Protein AF-A0A1A3D4F3-F1 (afdb_monomer)

Sequence (253 aa):
MRKQLDAVAAPPPDWLEPLLINWHNTDATVITFNYDLLVELAWKRFIAGVLAFDSWDSILSLYPAPITPIGARAGNALGGVRPPKGLQLLKLHGSLNWWYSGPRATPGDTIYGMPLKGEEWSPKGFEWIPDQAEQLAVDLKPMIVPPTAVKSPYYINRTLQSLWQSAADAIREAEELIVVGFSFPPTDLLV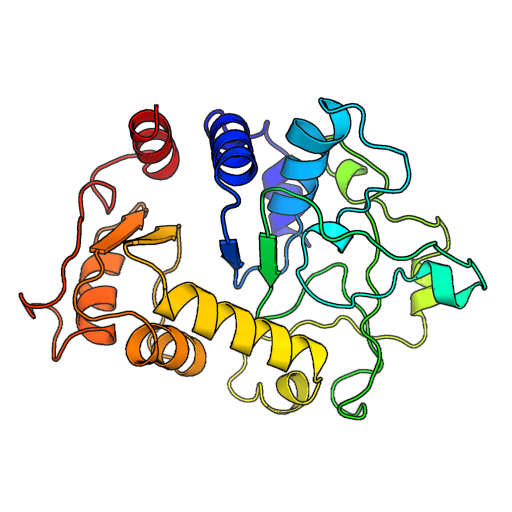SSLLSTNLPSTSRITPINRTDQAVSRIRRVFGKDENDPSVNVNDEFAGKHTDPIGAWVDALA

Foldseek 3Di:
DVVLQVCLVDDPDPLLLLVQVVQFVVLHEAEDQDQECNSLLSCCQRPVVVVVHDPLDFSVLLEPFPAAALCVLVVPPRDDRDNDRGHHYQHLFAHPQWKWQDLPDAQATHIHGWTFDDSRSHPNRRQTPPVCSCVSRVNIDGLGQDPDLDRVSSCSHVRSVVSLVVLLQCQQPALEAEAEPDQLDVSPVVVLCSNQVRHDLNHEYEYAELAQNSQQSVCVSNHVHSPHPSHRYDDPRHNPDPHSSNVVSVVVD

Secondary structure (DSSP, 8-state):
-HHHHHHTTSPPPTTHHHHHHHHHHTT-EEEE---S-HHHHHHIIIIITTTT--TT--GGGGSSS--EEGGGGGT--PPPPPPPSS-EEEETTEEEEEEES-TTS-TTPPPEE--BS--SSSGGGG-BSSTTHHHHTTT-EEEE--SSS--TTTTTSHHHHHHHHHHHHHHHT-SEEEEES----TT-HHHHHHHHHHS-TTSEEEEEBSSTHHHHHHHHHHSSSTT-TTS-B--TTBSS-SSHHHHHHHTT-

Radius of gyration: 18.66 Å; Cα contacts (8 Å, |Δi|>4): 412; chains: 1; bounding box: 50×36×47 Å

Solvent-accessible surface area (backbone atoms only — not comparable to full-atom values): 14204 Å² total; per-residue (Å²): 110,70,70,58,47,61,60,29,72,46,76,80,61,84,47,54,58,63,45,52,52,51,31,33,78,65,49,31,80,43,79,40,78,60,40,71,60,63,68,54,43,48,42,42,43,65,47,44,66,70,67,72,57,58,102,76,77,45,66,58,39,31,33,90,52,92,56,41,55,47,51,47,79,78,70,49,84,71,77,79,79,62,80,61,86,29,48,31,45,40,52,71,32,32,30,78,46,26,30,22,76,45,63,85,47,58,45,82,56,65,44,26,28,52,36,60,60,40,50,51,81,36,72,63,20,70,37,58,42,51,92,55,45,68,69,73,39,70,83,44,33,74,36,60,53,62,101,54,95,82,44,66,54,57,60,50,28,49,67,57,45,49,42,48,49,52,49,38,53,54,38,44,74,34,65,58,49,78,40,72,75,63,69,68,60,89,82,47,56,67,58,49,48,49,49,50,74,29,43,45,76,86,23,38,34,36,44,28,22,71,45,47,69,40,58,41,41,48,22,43,56,69,31,93,34,58,76,37,81,75,52,48,66,49,60,74,31,24,43,72,37,96,53,18,64,45,58,50,49,64,71,74,112

Structure (mmCIF, N/CA/C/O backbone):
data_AF-A0A1A3D4F3-F1
#
_entry.id   AF-A0A1A3D4F3-F1
#
loop_
_atom_site.group_PDB
_atom_site.id
_atom_site.type_symbol
_atom_site.label_atom_id
_atom_site.label_alt_id
_atom_site.label_comp_id
_atom_site.label_asym_id
_atom_site.label_entity_id
_atom_site.label_seq_id
_atom_site.pdbx_PDB_ins_code
_atom_site.Cartn_x
_atom_site.Cartn_y
_atom_site.Cartn_z
_atom_site.occupancy
_atom_site.B_iso_or_equiv
_atom_site.auth_seq_id
_atom_site.auth_comp_id
_atom_site.auth_asym_id
_atom_site.auth_atom_id
_atom_site.pdbx_PDB_model_num
ATOM 1 N N . MET A 1 1 ? 1.735 9.935 -11.304 1.00 63.50 1 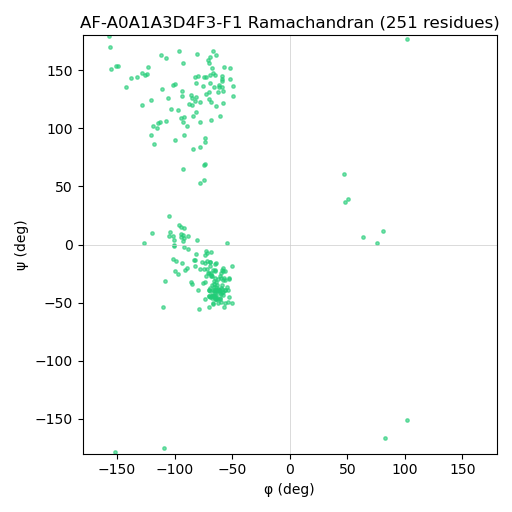MET A N 1
ATOM 2 C CA . MET A 1 1 ? 2.981 10.704 -11.503 1.00 63.50 1 MET A CA 1
ATOM 3 C C . MET A 1 1 ? 2.912 12.106 -10.896 1.00 63.50 1 MET A C 1
ATOM 5 O O . MET A 1 1 ? 3.545 12.287 -9.875 1.00 63.50 1 MET A O 1
ATOM 9 N N . ARG A 1 2 ? 2.109 13.064 -11.396 1.00 79.56 2 ARG A N 1
ATOM 10 C CA . ARG A 1 2 ? 2.100 14.459 -10.876 1.00 79.56 2 ARG A CA 1
ATOM 11 C C . ARG A 1 2 ? 1.969 14.585 -9.346 1.00 79.56 2 ARG A C 1
ATOM 13 O O . ARG A 1 2 ? 2.830 15.179 -8.722 1.00 79.56 2 ARG A O 1
ATOM 20 N N . LYS A 1 3 ? 0.987 13.903 -8.741 1.00 85.12 3 LYS A N 1
ATOM 21 C CA . LYS A 1 3 ? 0.764 13.944 -7.283 1.00 85.12 3 LYS A CA 1
ATOM 22 C C . LYS A 1 3 ? 1.962 13.488 -6.432 1.00 85.12 3 LYS A C 1
ATOM 24 O O . LYS A 1 3 ? 2.159 14.036 -5.359 1.00 85.12 3 LYS A O 1
ATOM 29 N N . GLN A 1 4 ? 2.751 12.507 -6.888 1.00 90.56 4 GLN A N 1
ATOM 30 C CA . GLN A 1 4 ? 3.917 12.043 -6.119 1.00 90.56 4 GLN A CA 1
ATOM 31 C C . GLN A 1 4 ? 5.079 13.040 -6.213 1.00 90.56 4 GLN A C 1
ATOM 33 O O . GLN A 1 4 ? 5.816 13.206 -5.252 1.00 90.56 4 GLN A O 1
ATOM 38 N N . LEU A 1 5 ? 5.215 13.725 -7.357 1.00 91.31 5 LEU A N 1
ATOM 39 C CA . LEU A 1 5 ? 6.209 14.784 -7.536 1.00 91.31 5 LEU A CA 1
ATOM 40 C C . LEU A 1 5 ? 5.858 16.005 -6.683 1.00 91.31 5 LEU A C 1
ATOM 42 O O . LEU A 1 5 ? 6.739 16.578 -6.055 1.00 91.31 5 LEU A O 1
ATOM 46 N N . ASP A 1 6 ? 4.570 16.350 -6.611 1.00 91.94 6 ASP A N 1
ATOM 47 C CA . ASP A 1 6 ? 4.079 17.416 -5.735 1.00 91.94 6 ASP A CA 1
ATOM 48 C C . ASP A 1 6 ? 4.339 17.078 -4.251 1.00 91.94 6 ASP A C 1
ATOM 50 O O . ASP A 1 6 ? 4.721 17.951 -3.477 1.00 91.94 6 ASP A O 1
ATOM 54 N N . ALA A 1 7 ? 4.190 15.807 -3.852 1.00 91.56 7 ALA A N 1
ATOM 55 C CA . ALA A 1 7 ? 4.427 15.361 -2.476 1.00 91.56 7 ALA A CA 1
ATOM 56 C C . ALA A 1 7 ? 5.900 15.471 -2.038 1.00 91.56 7 ALA A C 1
ATOM 58 O O . ALA A 1 7 ? 6.166 15.778 -0.880 1.00 91.56 7 ALA A O 1
ATOM 59 N N . VAL A 1 8 ? 6.852 15.264 -2.956 1.00 94.94 8 VAL A N 1
ATOM 60 C CA . VAL A 1 8 ? 8.297 15.410 -2.681 1.00 94.94 8 VAL A CA 1
ATOM 61 C C . VAL A 1 8 ? 8.835 16.812 -2.985 1.00 94.94 8 VAL A C 1
ATOM 63 O O . VAL A 1 8 ? 10.042 17.037 -2.935 1.00 94.94 8 VAL A O 1
ATOM 66 N N . ALA A 1 9 ? 7.964 17.763 -3.338 1.00 92.81 9 ALA A N 1
ATOM 67 C CA . ALA A 1 9 ? 8.354 19.162 -3.507 1.00 92.81 9 ALA A CA 1
ATOM 68 C C . ALA A 1 9 ? 8.582 19.866 -2.156 1.00 92.81 9 ALA A C 1
ATOM 70 O O . ALA A 1 9 ? 9.274 20.881 -2.100 1.00 92.81 9 ALA A O 1
ATOM 71 N N . ALA A 1 10 ? 8.005 19.324 -1.081 1.00 93.38 10 ALA A N 1
ATOM 72 C CA . ALA A 1 10 ? 8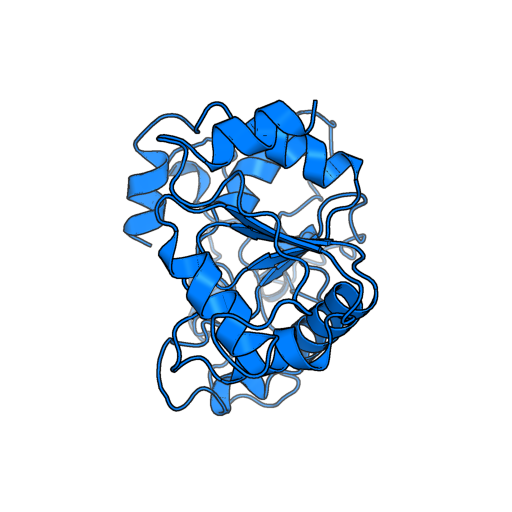.243 19.729 0.298 1.00 93.38 10 ALA A CA 1
ATOM 73 C C . ALA A 1 10 ? 9.079 18.662 1.035 1.00 93.38 10 ALA A C 1
ATOM 75 O O . ALA A 1 10 ? 9.116 17.506 0.594 1.00 93.38 10 ALA A O 1
ATOM 76 N N . PRO A 1 11 ? 9.733 19.020 2.159 1.00 94.69 11 PRO A N 1
ATOM 77 C CA . PRO A 1 11 ? 10.370 18.044 3.038 1.00 94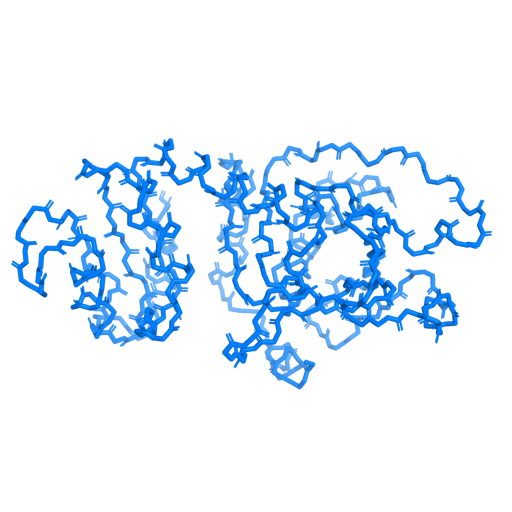.69 11 PRO A CA 1
ATOM 78 C C . PRO A 1 11 ? 9.404 16.918 3.443 1.00 94.69 11 PRO A C 1
ATOM 80 O O . PRO A 1 11 ? 8.189 17.146 3.488 1.00 94.69 11 PRO A O 1
ATOM 83 N N . PRO A 1 12 ? 9.918 15.709 3.736 1.00 94.88 12 PRO A N 1
ATOM 84 C CA . PRO A 1 12 ? 9.080 14.639 4.258 1.00 94.88 12 PRO A CA 1
ATOM 85 C C . PRO A 1 12 ? 8.421 15.099 5.572 1.00 94.88 12 PRO A C 1
ATOM 87 O O . PRO A 1 12 ? 9.069 15.808 6.341 1.00 94.88 12 PRO A O 1
ATOM 90 N N . PRO A 1 13 ? 7.158 14.725 5.841 1.00 95.19 13 PRO A N 1
ATOM 91 C CA . PRO A 1 13 ? 6.520 15.015 7.122 1.00 95.19 13 PRO A CA 1
ATOM 92 C C . PRO A 1 13 ? 7.302 14.408 8.292 1.00 95.19 13 PRO A C 1
ATOM 94 O O . PRO A 1 13 ? 7.803 13.291 8.166 1.00 95.19 13 PRO A O 1
ATOM 97 N N . ASP A 1 14 ? 7.331 15.093 9.436 1.00 95.25 14 ASP A N 1
ATOM 98 C CA . ASP A 1 14 ? 8.113 14.671 10.611 1.00 95.25 14 ASP A CA 1
ATOM 99 C C . ASP A 1 14 ? 7.697 13.287 11.144 1.00 95.25 14 ASP A C 1
ATOM 101 O O . ASP A 1 14 ? 8.522 12.535 11.655 1.00 95.25 14 ASP A O 1
ATOM 105 N N . TRP A 1 15 ? 6.429 12.904 10.956 1.00 95.75 15 TRP A N 1
ATOM 106 C CA . TRP A 1 15 ? 5.906 11.593 11.352 1.00 95.75 15 TRP A CA 1
ATOM 107 C C . TRP A 1 15 ? 6.320 10.441 10.424 1.00 95.75 15 TRP A C 1
ATOM 109 O O . TRP A 1 15 ? 6.157 9.276 10.788 1.00 95.75 15 TRP A O 1
ATOM 119 N N . LEU A 1 16 ? 6.823 10.721 9.216 1.00 95.94 16 LEU A N 1
ATOM 120 C CA . LEU A 1 16 ? 7.046 9.694 8.194 1.00 95.94 16 LEU A CA 1
ATOM 121 C C . LEU A 1 16 ? 8.179 8.739 8.573 1.00 95.94 16 LEU A C 1
ATOM 123 O O . LEU A 1 16 ? 8.034 7.529 8.427 1.00 95.94 16 LEU A O 1
ATOM 127 N N . GLU A 1 17 ? 9.300 9.264 9.057 1.00 94.25 17 GLU A N 1
ATOM 128 C CA . GLU A 1 17 ? 10.444 8.440 9.450 1.00 94.25 17 GLU A CA 1
ATOM 129 C C . GLU A 1 17 ? 10.131 7.551 10.672 1.00 94.25 17 GLU A C 1
ATOM 131 O O . GLU A 1 17 ? 10.288 6.332 10.545 1.00 94.25 17 GLU A O 1
ATOM 136 N N . PRO A 1 18 ? 9.602 8.074 11.801 1.00 95.31 18 PRO A N 1
ATOM 137 C CA . PRO A 1 18 ? 9.200 7.240 12.937 1.00 95.31 18 PRO A CA 1
ATOM 138 C C . PRO A 1 18 ? 8.184 6.156 12.562 1.00 95.31 18 PRO A C 1
ATOM 140 O O . PRO A 1 18 ? 8.302 5.018 13.017 1.00 95.31 18 PRO A O 1
ATOM 143 N N . LEU A 1 19 ? 7.224 6.475 11.686 1.00 95.75 19 LEU A N 1
ATOM 144 C CA . LEU A 1 19 ? 6.242 5.508 11.200 1.00 95.75 19 LEU A CA 1
ATOM 145 C C . LEU A 1 19 ? 6.900 4.361 10.423 1.00 95.75 19 LEU A C 1
ATOM 147 O O . LEU A 1 19 ? 6.599 3.195 10.668 1.00 95.75 19 LEU A O 1
ATOM 151 N N . LEU A 1 20 ? 7.812 4.673 9.499 1.00 93.81 20 LEU A N 1
ATOM 152 C CA . LEU A 1 20 ? 8.521 3.662 8.709 1.00 93.81 20 LEU A CA 1
ATOM 153 C C . LEU A 1 20 ? 9.437 2.793 9.581 1.00 93.81 20 LEU A C 1
ATOM 155 O O . LEU A 1 20 ? 9.527 1.587 9.346 1.00 93.81 20 LEU A O 1
ATOM 159 N N . ILE A 1 21 ? 10.079 3.376 10.598 1.00 92.25 21 ILE A N 1
ATOM 160 C CA . ILE A 1 21 ? 10.874 2.636 11.588 1.00 92.25 21 ILE A CA 1
ATOM 161 C C . ILE A 1 21 ? 9.975 1.689 12.385 1.00 92.25 21 ILE A C 1
ATOM 163 O O . ILE A 1 21 ? 10.308 0.512 12.530 1.00 92.25 21 ILE A O 1
ATOM 167 N N . ASN A 1 22 ? 8.824 2.167 12.866 1.00 93.56 22 ASN A N 1
ATOM 168 C CA . ASN A 1 22 ? 7.859 1.339 13.583 1.00 93.56 22 ASN A CA 1
ATOM 169 C C . ASN A 1 22 ? 7.374 0.173 12.708 1.00 93.56 22 ASN A C 1
ATOM 171 O O . ASN A 1 22 ? 7.461 -0.978 13.132 1.00 93.56 22 ASN A O 1
ATOM 175 N N . TRP A 1 23 ? 6.963 0.442 11.466 1.00 94.06 23 TRP A N 1
ATOM 176 C CA . TRP A 1 23 ? 6.553 -0.592 10.513 1.00 94.06 23 TRP A CA 1
ATOM 177 C C . TRP A 1 23 ? 7.647 -1.620 10.234 1.00 94.06 23 TRP A C 1
ATOM 179 O O . TRP A 1 23 ? 7.365 -2.811 10.138 1.00 94.06 23 TRP A O 1
ATOM 189 N N . HIS A 1 24 ? 8.897 -1.179 10.101 1.00 91.00 24 HIS A N 1
ATOM 190 C CA . HIS A 1 24 ? 10.011 -2.092 9.887 1.00 91.00 24 HIS A CA 1
ATOM 191 C C . HIS A 1 24 ? 10.278 -2.965 11.118 1.00 91.00 24 HIS A C 1
ATOM 193 O O . HIS A 1 24 ? 10.415 -4.174 10.982 1.00 91.00 24 HIS A O 1
ATOM 199 N N . ASN A 1 25 ? 10.300 -2.382 12.316 1.00 90.88 25 ASN A N 1
ATOM 200 C CA . ASN A 1 25 ? 10.607 -3.106 13.554 1.00 90.88 25 ASN A CA 1
ATOM 201 C C . ASN A 1 25 ? 9.494 -4.063 14.001 1.00 90.88 25 ASN A C 1
ATOM 203 O O . ASN A 1 25 ? 9.755 -4.973 14.784 1.00 90.88 25 ASN A O 1
ATOM 207 N N . THR A 1 26 ? 8.265 -3.843 13.536 1.00 91.44 26 THR A N 1
ATOM 208 C CA . THR A 1 26 ? 7.089 -4.658 13.875 1.00 91.44 26 THR A CA 1
ATOM 209 C C . THR A 1 26 ? 6.712 -5.657 12.783 1.00 91.44 26 THR A C 1
ATOM 211 O O . THR A 1 26 ? 5.660 -6.282 12.883 1.00 91.44 26 THR A O 1
ATOM 214 N N . ASP A 1 27 ? 7.540 -5.808 11.739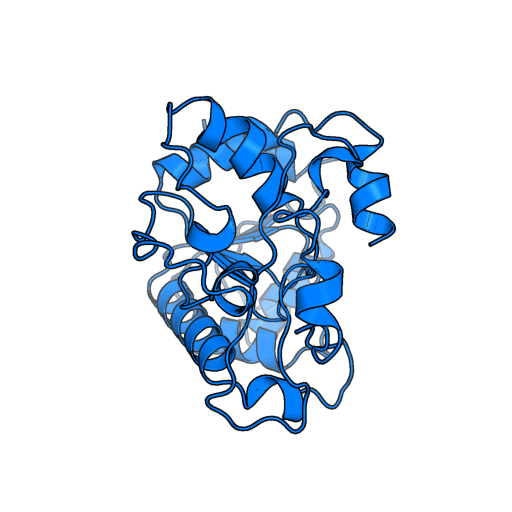 1.00 91.69 27 ASP A N 1
ATOM 215 C CA . ASP A 1 27 ? 7.229 -6.639 10.567 1.00 91.69 27 ASP A CA 1
ATOM 216 C C . ASP A 1 27 ? 5.838 -6.310 9.972 1.00 91.69 27 ASP A C 1
ATOM 218 O O . ASP A 1 27 ? 5.072 -7.190 9.570 1.00 91.69 27 ASP A O 1
ATOM 222 N N . ALA A 1 28 ? 5.479 -5.019 9.947 1.00 93.50 28 ALA A N 1
ATOM 223 C CA . ALA A 1 28 ? 4.132 -4.585 9.605 1.00 93.50 28 ALA A CA 1
ATOM 224 C C . ALA A 1 28 ? 3.742 -4.996 8.180 1.00 93.50 28 ALA A C 1
ATOM 226 O O . ALA A 1 28 ? 4.492 -4.811 7.218 1.00 93.50 28 ALA A O 1
ATOM 227 N N . THR A 1 29 ? 2.510 -5.481 8.032 1.00 95.81 29 THR A N 1
ATOM 228 C CA . THR A 1 29 ? 1.892 -5.714 6.726 1.00 95.81 29 THR A CA 1
ATOM 229 C C . THR A 1 29 ? 1.049 -4.503 6.338 1.00 95.81 29 THR A C 1
ATOM 231 O O . THR A 1 29 ? -0.018 -4.264 6.901 1.00 95.81 29 THR A O 1
ATOM 234 N N . VAL A 1 30 ? 1.511 -3.734 5.352 1.00 97.12 30 VAL A N 1
ATOM 235 C CA . VAL A 1 30 ? 0.834 -2.528 4.866 1.00 97.12 30 VAL A CA 1
ATOM 236 C C . VAL A 1 30 ? 0.129 -2.822 3.551 1.00 97.12 30 VAL A C 1
ATOM 238 O O . VAL A 1 30 ? 0.756 -3.102 2.530 1.00 97.12 30 VAL A O 1
ATOM 241 N N . ILE A 1 31 ? -1.196 -2.707 3.557 1.00 97.50 31 ILE A N 1
ATOM 242 C CA . ILE A 1 31 ? -2.028 -2.818 2.357 1.00 97.50 31 ILE A CA 1
ATOM 243 C C . ILE A 1 31 ? -2.266 -1.420 1.796 1.00 97.50 31 ILE A C 1
ATOM 245 O O . ILE A 1 31 ? -2.731 -0.527 2.502 1.00 97.50 31 ILE A O 1
ATOM 249 N N . THR A 1 32 ? -1.987 -1.225 0.507 1.00 95.75 32 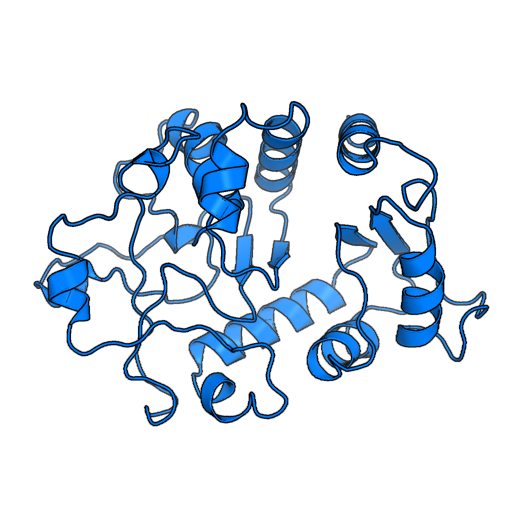THR A N 1
ATOM 250 C CA . THR A 1 32 ? -2.240 0.051 -0.163 1.00 95.75 32 THR A CA 1
ATOM 251 C C . THR A 1 32 ? -2.948 -0.114 -1.503 1.0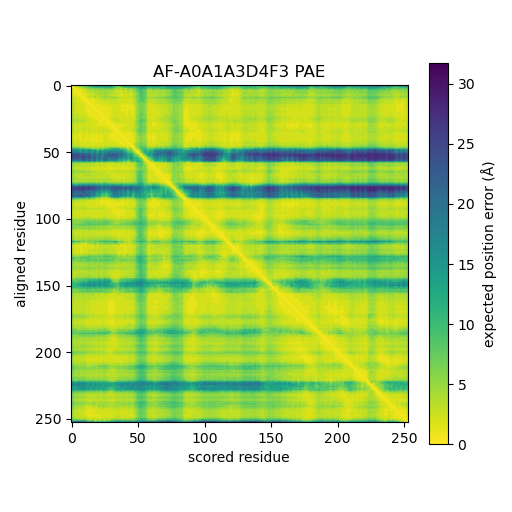0 95.75 32 THR A C 1
ATOM 253 O O . THR A 1 32 ? -2.711 -1.042 -2.283 1.00 95.75 32 THR A O 1
ATOM 256 N N . PHE A 1 33 ? -3.823 0.850 -1.775 1.00 92.12 33 PHE A N 1
ATOM 257 C CA . PHE A 1 33 ? -4.526 1.018 -3.045 1.00 92.12 33 PHE A CA 1
ATOM 258 C C . PHE A 1 33 ? -3.895 2.111 -3.916 1.00 92.12 33 PHE A C 1
ATOM 260 O O . PHE A 1 33 ? -4.379 2.365 -5.022 1.00 92.12 33 PHE A O 1
ATOM 267 N N . ASN A 1 34 ? -2.845 2.766 -3.410 1.00 93.88 34 ASN A N 1
ATOM 268 C CA . ASN A 1 34 ? -2.108 3.806 -4.110 1.00 93.88 34 ASN A CA 1
ATOM 269 C C . ASN A 1 34 ? -1.075 3.194 -5.062 1.00 93.88 34 ASN A C 1
ATOM 271 O O . ASN A 1 34 ? -0.427 2.196 -4.751 1.00 93.88 34 ASN A O 1
ATOM 275 N N . TYR A 1 35 ? -0.888 3.843 -6.210 1.00 94.25 35 TYR A N 1
ATOM 276 C CA . TYR A 1 35 ? 0.100 3.424 -7.209 1.00 94.25 35 TYR A CA 1
ATOM 277 C C . TYR A 1 35 ? 1.467 4.090 -7.014 1.00 94.25 35 TYR A C 1
ATOM 279 O O . TYR A 1 35 ? 2.455 3.601 -7.560 1.00 94.25 35 TYR A O 1
ATOM 287 N N . ASP A 1 36 ? 1.512 5.237 -6.325 1.00 95.81 36 ASP A N 1
ATOM 288 C CA . ASP A 1 36 ? 2.734 6.026 -6.132 1.00 95.81 36 ASP A CA 1
ATOM 289 C C . ASP A 1 36 ? 3.798 5.279 -5.328 1.00 95.81 36 ASP A C 1
ATOM 291 O O . ASP A 1 36 ? 3.505 4.277 -4.686 1.00 95.81 36 ASP A O 1
ATOM 295 N N . LEU A 1 37 ? 5.039 5.759 -5.403 1.00 95.44 37 LEU A N 1
ATOM 296 C CA . LEU A 1 37 ? 6.200 5.120 -4.778 1.00 95.44 37 LEU A CA 1
ATOM 297 C C . LEU A 1 37 ? 6.675 5.848 -3.515 1.00 95.44 37 LEU A C 1
ATOM 299 O O . LEU A 1 37 ? 7.861 5.804 -3.197 1.00 95.44 37 LEU A O 1
ATOM 303 N N . LEU A 1 38 ? 5.794 6.591 -2.835 1.00 96.06 38 LEU A N 1
ATOM 304 C CA . LEU A 1 38 ? 6.202 7.416 -1.694 1.00 96.06 38 LEU A CA 1
ATOM 305 C C . LEU A 1 38 ? 6.682 6.560 -0.518 1.00 96.06 38 LEU A C 1
ATOM 307 O O . LEU A 1 38 ? 7.685 6.902 0.101 1.00 96.06 38 LEU A O 1
ATOM 311 N N . VAL A 1 39 ? 6.015 5.433 -0.247 1.00 95.44 39 VAL A N 1
ATOM 312 C CA . VAL A 1 39 ? 6.423 4.498 0.816 1.00 95.44 39 VAL A CA 1
ATOM 313 C C . VAL A 1 39 ? 7.750 3.835 0.462 1.00 95.44 39 VAL A C 1
ATOM 315 O O . VAL A 1 39 ? 8.638 3.766 1.301 1.00 95.44 39 VAL A O 1
ATOM 318 N N . GLU A 1 40 ? 7.925 3.399 -0.784 1.00 94.00 40 GLU A N 1
ATOM 319 C CA . GLU A 1 40 ? 9.167 2.779 -1.245 1.00 94.00 40 GLU A CA 1
ATOM 320 C C . GLU A 1 40 ? 10.348 3.750 -1.216 1.00 94.00 40 GLU A C 1
ATOM 322 O O . GLU A 1 40 ? 11.439 3.371 -0.790 1.00 94.00 40 GLU A O 1
ATOM 327 N N . LEU A 1 41 ? 10.140 5.004 -1.633 1.00 93.56 41 LEU A N 1
ATOM 328 C CA . LEU A 1 41 ? 11.165 6.041 -1.560 1.00 93.56 41 LEU A CA 1
ATOM 329 C C . LEU A 1 41 ? 11.508 6.379 -0.103 1.00 93.56 41 LEU A C 1
ATOM 331 O O . LEU A 1 41 ? 12.688 6.471 0.229 1.00 93.56 41 LEU A O 1
ATOM 335 N N . ALA A 1 42 ? 10.501 6.519 0.768 1.00 93.50 42 ALA A N 1
ATOM 336 C CA . ALA A 1 42 ? 10.704 6.748 2.198 1.00 93.50 42 ALA A CA 1
ATOM 337 C C . ALA A 1 42 ? 11.476 5.594 2.845 1.00 93.50 42 ALA A C 1
ATOM 339 O O . ALA A 1 42 ? 12.456 5.823 3.545 1.00 93.50 42 ALA A O 1
ATOM 340 N N . TRP A 1 43 ? 11.083 4.350 2.567 1.00 91.81 43 TRP A N 1
ATOM 341 C CA . TRP A 1 43 ? 11.765 3.165 3.074 1.00 91.81 43 TRP A CA 1
ATOM 342 C C . TRP A 1 43 ? 13.217 3.108 2.597 1.00 91.81 43 TRP A C 1
ATOM 344 O O . TRP A 1 43 ? 14.125 2.906 3.401 1.00 91.81 43 TRP A O 1
ATOM 354 N N . LYS A 1 44 ? 13.464 3.362 1.307 1.00 87.75 44 LYS A N 1
ATOM 355 C CA . LYS A 1 44 ? 14.827 3.389 0.770 1.00 87.75 44 LYS A CA 1
ATOM 356 C C . LYS A 1 44 ? 15.678 4.467 1.450 1.00 87.75 44 LYS A C 1
ATOM 358 O O . LYS A 1 44 ? 16.826 4.211 1.797 1.00 87.75 44 LYS A O 1
ATOM 363 N N . ARG A 1 45 ? 15.095 5.644 1.685 1.00 88.25 45 ARG A N 1
ATOM 364 C CA . ARG A 1 45 ? 15.751 6.778 2.342 1.00 88.25 45 ARG A CA 1
ATOM 365 C C . ARG A 1 45 ? 16.077 6.525 3.815 1.00 88.25 45 ARG A C 1
ATOM 367 O O . ARG A 1 45 ? 17.190 6.813 4.237 1.00 88.25 45 ARG A O 1
ATOM 374 N N . PHE A 1 46 ? 15.100 6.068 4.596 1.00 88.06 46 PHE A N 1
ATOM 375 C CA . PHE A 1 46 ? 15.185 6.039 6.061 1.00 88.06 46 PHE A CA 1
ATOM 376 C C . PHE A 1 46 ? 15.608 4.682 6.623 1.00 88.06 46 PHE A C 1
ATOM 378 O O . PHE A 1 46 ? 16.170 4.620 7.709 1.00 88.06 46 PHE A O 1
ATOM 385 N N . ILE A 1 47 ? 15.355 3.591 5.897 1.00 85.00 47 ILE A N 1
ATOM 386 C CA . ILE A 1 47 ? 15.597 2.227 6.379 1.00 85.00 47 ILE A CA 1
ATOM 387 C C . ILE A 1 47 ? 16.765 1.592 5.623 1.00 85.00 47 ILE A C 1
ATOM 389 O O . ILE A 1 47 ? 17.738 1.163 6.245 1.00 85.00 47 ILE A O 1
ATOM 393 N N . ALA A 1 48 ? 16.714 1.577 4.286 1.00 74.62 48 ALA A N 1
ATOM 394 C CA . ALA A 1 48 ? 17.716 0.871 3.484 1.00 74.62 48 ALA A CA 1
ATOM 395 C C . ALA A 1 48 ? 19.132 1.461 3.639 1.00 74.62 48 ALA A C 1
ATOM 397 O O . ALA A 1 48 ? 20.093 0.716 3.829 1.00 74.62 48 ALA A O 1
ATOM 398 N N . GLY A 1 49 ? 19.252 2.795 3.624 1.00 62.34 49 GLY A N 1
ATOM 399 C CA . GLY A 1 49 ? 20.534 3.495 3.777 1.00 62.34 49 GLY A CA 1
ATOM 400 C C . GLY A 1 49 ? 21.145 3.434 5.186 1.00 62.34 49 GLY A C 1
ATOM 401 O O . GLY A 1 49 ? 22.361 3.536 5.326 1.00 62.34 49 GLY A O 1
ATOM 402 N N . VAL A 1 50 ? 20.331 3.238 6.231 1.00 55.44 50 VAL A N 1
ATOM 403 C CA . VAL A 1 50 ? 20.781 3.227 7.640 1.00 55.44 50 VAL A CA 1
ATOM 404 C C . VAL A 1 50 ? 21.308 1.855 8.062 1.00 55.44 50 VAL A C 1
ATOM 406 O O . VAL A 1 50 ? 22.248 1.761 8.849 1.00 55.44 50 VAL A O 1
ATOM 409 N N . LEU A 1 51 ? 20.736 0.781 7.523 1.00 52.84 51 LEU A N 1
ATOM 410 C CA . LEU A 1 51 ? 21.028 -0.589 7.949 1.00 52.84 51 LEU A CA 1
ATOM 411 C C . LEU A 1 51 ? 22.155 -1.268 7.148 1.00 52.84 51 LEU A C 1
ATOM 413 O O . LEU A 1 51 ? 22.340 -2.478 7.263 1.00 52.84 51 LEU A O 1
ATOM 417 N N . ALA A 1 52 ? 22.937 -0.492 6.379 1.00 46.91 52 ALA A N 1
ATOM 418 C CA . ALA A 1 52 ? 24.036 -0.979 5.533 1.00 46.91 52 ALA A CA 1
ATOM 419 C C . ALA A 1 52 ? 23.625 -2.189 4.675 1.00 46.91 52 ALA A C 1
ATOM 421 O O . ALA A 1 52 ? 24.401 -3.128 4.477 1.00 46.91 52 ALA A O 1
ATOM 422 N N . PHE A 1 53 ? 22.377 -2.176 4.207 1.00 49.53 53 PHE A N 1
ATOM 423 C CA . PHE A 1 53 ? 21.862 -3.228 3.358 1.00 49.53 53 PHE A CA 1
ATOM 424 C C . PHE A 1 53 ? 22.614 -3.222 2.029 1.00 49.53 53 PHE A C 1
ATOM 426 O O . PHE A 1 53 ? 22.912 -2.177 1.447 1.00 49.53 53 PHE A O 1
ATOM 433 N N . ASP A 1 54 ? 22.984 -4.423 1.600 1.00 44.84 54 ASP A N 1
ATOM 434 C CA . ASP A 1 54 ? 23.783 -4.665 0.411 1.00 44.84 54 ASP A CA 1
ATOM 435 C C . ASP A 1 54 ? 23.098 -4.059 -0.827 1.00 44.84 54 ASP A C 1
ATOM 437 O O . ASP A 1 54 ? 21.872 -3.996 -0.908 1.00 44.84 54 ASP A O 1
ATOM 441 N N . SER A 1 55 ? 23.879 -3.698 -1.848 1.00 48.34 55 SER A N 1
ATOM 442 C CA . SER A 1 55 ? 23.417 -3.161 -3.154 1.00 48.34 55 SER A CA 1
ATOM 443 C C . SER A 1 55 ? 22.382 -4.022 -3.922 1.00 48.34 55 SER A C 1
ATOM 445 O O . SER A 1 55 ? 21.950 -3.665 -5.019 1.00 48.34 55 SER A O 1
ATOM 447 N N . TRP A 1 56 ? 21.987 -5.152 -3.337 1.00 45.94 56 TRP A N 1
ATOM 448 C CA . TRP A 1 56 ? 20.991 -6.111 -3.795 1.00 45.94 56 TRP A CA 1
ATOM 449 C C . TRP A 1 56 ? 19.584 -5.861 -3.225 1.00 45.94 56 TRP A C 1
ATOM 451 O O . TRP A 1 56 ? 18.619 -6.386 -3.787 1.00 45.94 56 TRP A O 1
ATOM 461 N N . ASP A 1 57 ? 19.438 -5.057 -2.164 1.00 54.25 57 ASP A N 1
ATOM 462 C CA . ASP A 1 57 ? 18.140 -4.732 -1.563 1.00 54.25 57 ASP A CA 1
ATOM 463 C C . ASP A 1 57 ? 17.403 -3.679 -2.392 1.00 54.25 57 ASP A C 1
ATOM 465 O O . ASP A 1 57 ? 17.437 -2.463 -2.199 1.00 54.25 57 ASP A O 1
ATOM 469 N N . SER A 1 58 ? 16.732 -4.208 -3.404 1.00 71.31 58 SER A N 1
ATOM 470 C CA . SER A 1 58 ? 15.813 -3.477 -4.248 1.00 71.31 58 SER A CA 1
ATOM 471 C C . SER A 1 58 ? 14.532 -3.170 -3.481 1.00 71.31 58 SER A C 1
ATOM 473 O O . SER A 1 58 ? 14.012 -4.046 -2.803 1.00 71.31 58 SER A O 1
ATOM 475 N N . ILE A 1 59 ? 13.919 -2.004 -3.710 1.00 84.75 59 ILE A N 1
ATOM 476 C CA . ILE A 1 59 ? 12.535 -1.715 -3.278 1.00 84.75 59 ILE A CA 1
ATOM 477 C C . ILE A 1 59 ? 11.529 -2.805 -3.689 1.00 84.75 59 ILE A C 1
ATOM 479 O O . ILE A 1 59 ? 10.432 -2.870 -3.150 1.00 84.75 59 ILE A O 1
ATOM 483 N N . LEU A 1 60 ? 11.887 -3.643 -4.669 1.00 87.44 60 LEU A N 1
ATOM 484 C CA . LEU A 1 60 ? 11.090 -4.786 -5.093 1.00 87.44 60 LEU A CA 1
ATOM 485 C C . LEU A 1 60 ? 10.952 -5.850 -3.994 1.00 87.44 60 LEU A C 1
ATOM 487 O O . LEU A 1 60 ? 9.989 -6.607 -4.034 1.00 87.44 60 LEU A O 1
ATOM 491 N N . SER A 1 61 ? 11.867 -5.893 -3.020 1.00 85.31 61 SER A N 1
ATOM 492 C CA . SER A 1 61 ? 11.807 -6.790 -1.863 1.00 85.31 61 SER A CA 1
ATOM 493 C C . SER A 1 61 ? 10.653 -6.445 -0.919 1.00 85.31 61 SER A C 1
ATOM 495 O O . SER A 1 61 ? 10.102 -7.346 -0.294 1.00 85.31 61 SER A O 1
ATOM 497 N N . LEU A 1 62 ? 10.217 -5.177 -0.876 1.00 90.00 62 LEU A N 1
ATOM 498 C CA . LEU A 1 62 ? 9.055 -4.752 -0.086 1.00 90.00 62 LEU A CA 1
ATOM 499 C C . LEU A 1 62 ? 7.770 -5.457 -0.514 1.00 90.00 62 LEU A C 1
ATOM 501 O O . LEU A 1 62 ? 6.847 -5.587 0.284 1.00 90.00 62 LEU A O 1
ATOM 505 N N . TYR A 1 63 ? 7.678 -5.885 -1.772 1.00 92.56 63 TYR A N 1
ATOM 506 C CA . TYR A 1 63 ? 6.500 -6.572 -2.270 1.00 92.56 63 TYR A CA 1
ATOM 507 C C . TYR A 1 63 ? 6.605 -8.065 -1.936 1.00 92.56 63 TYR A C 1
ATOM 509 O O . TYR A 1 63 ? 7.512 -8.729 -2.443 1.00 92.56 63 TYR A O 1
ATOM 517 N N . PRO A 1 64 ? 5.666 -8.648 -1.167 1.00 91.75 64 PRO A N 1
ATOM 518 C CA . PRO A 1 64 ? 5.662 -10.081 -0.867 1.00 91.75 64 PRO A CA 1
ATOM 519 C C . PRO A 1 64 ? 5.119 -10.889 -2.064 1.00 91.75 64 PRO A C 1
ATOM 521 O O . PRO A 1 64 ? 4.167 -11.659 -1.958 1.00 91.75 64 PRO A O 1
ATOM 524 N N . ALA A 1 65 ? 5.689 -10.667 -3.248 1.00 89.62 65 ALA A N 1
ATOM 525 C CA . ALA A 1 65 ? 5.278 -11.246 -4.518 1.00 89.62 65 ALA A CA 1
ATOM 526 C C . ALA A 1 65 ? 6.479 -11.387 -5.469 1.00 89.62 65 ALA A C 1
ATOM 528 O O . ALA A 1 65 ? 7.430 -10.610 -5.378 1.00 89.62 65 ALA A O 1
ATOM 529 N N . PRO A 1 66 ? 6.447 -12.337 -6.424 1.00 88.25 66 PRO A N 1
ATOM 530 C CA . PRO A 1 66 ? 7.533 -12.558 -7.380 1.00 88.25 66 PRO A CA 1
ATOM 531 C C . PRO A 1 66 ? 7.581 -11.467 -8.467 1.00 88.25 66 PRO A C 1
ATOM 533 O O . PRO A 1 66 ? 7.292 -11.713 -9.640 1.00 88.25 66 PRO A O 1
ATOM 536 N N . ILE A 1 67 ? 7.940 -10.241 -8.085 1.00 90.38 67 ILE A N 1
ATOM 537 C CA . ILE A 1 67 ? 8.142 -9.125 -9.010 1.00 90.38 67 ILE A CA 1
ATOM 538 C C . ILE A 1 67 ? 9.538 -9.243 -9.620 1.00 90.38 67 ILE A C 1
ATOM 540 O O . ILE A 1 67 ? 10.551 -9.132 -8.932 1.00 90.38 67 ILE A O 1
ATOM 544 N N . THR A 1 68 ? 9.601 -9.479 -10.930 1.00 90.81 68 THR A N 1
ATOM 545 C CA . THR A 1 68 ? 10.877 -9.677 -11.628 1.00 90.81 68 THR A CA 1
ATOM 546 C C . THR A 1 68 ? 11.508 -8.320 -11.939 1.00 90.81 68 THR A C 1
ATOM 548 O O . THR A 1 68 ? 10.857 -7.487 -12.559 1.00 90.81 68 THR A O 1
ATOM 551 N N . PRO A 1 69 ? 12.764 -8.037 -11.575 1.00 89.25 69 PRO A N 1
ATOM 552 C CA . PRO A 1 69 ? 13.380 -6.767 -11.948 1.00 89.25 69 PRO A CA 1
ATOM 553 C C . PRO A 1 69 ? 13.465 -6.629 -13.475 1.00 89.25 69 PRO A C 1
ATOM 555 O O . PRO A 1 69 ? 13.874 -7.566 -14.163 1.00 89.25 69 PRO A O 1
ATOM 558 N N . ILE A 1 70 ? 13.126 -5.458 -14.022 1.00 90.19 70 ILE A N 1
ATOM 559 C CA . ILE A 1 70 ? 13.090 -5.227 -15.480 1.00 90.19 70 ILE A CA 1
ATOM 560 C C . ILE A 1 70 ? 14.437 -5.526 -16.164 1.00 90.19 70 ILE A C 1
ATOM 562 O O . ILE A 1 70 ? 14.470 -5.987 -17.303 1.00 90.19 70 ILE A O 1
ATOM 566 N N . GLY A 1 71 ? 15.553 -5.358 -15.443 1.00 87.94 71 GLY A N 1
ATOM 567 C CA . GLY A 1 71 ? 16.898 -5.690 -15.918 1.00 87.94 71 GLY A CA 1
ATOM 568 C C . GLY A 1 71 ? 17.088 -7.161 -16.313 1.00 87.94 71 GLY A C 1
ATOM 569 O O . GLY A 1 71 ? 17.947 -7.450 -17.143 1.00 87.94 71 GLY A O 1
ATOM 570 N N . ALA A 1 72 ? 16.263 -8.088 -15.808 1.00 88.38 72 ALA A N 1
ATOM 571 C CA . ALA A 1 72 ? 16.300 -9.497 -16.210 1.00 88.38 72 ALA A CA 1
ATOM 572 C C . ALA A 1 72 ? 16.047 -9.687 -17.718 1.00 88.38 72 ALA A C 1
ATOM 574 O O . ALA A 1 72 ? 16.532 -10.644 -18.318 1.00 88.38 72 ALA A O 1
ATOM 575 N N . ARG A 1 73 ? 15.353 -8.739 -18.365 1.00 89.88 73 ARG A N 1
ATOM 576 C CA . ARG A 1 73 ? 15.124 -8.738 -19.818 1.00 89.88 73 ARG A CA 1
ATOM 577 C C . ARG A 1 73 ? 16.383 -8.469 -20.644 1.00 89.88 73 ARG A C 1
ATOM 579 O O . ARG A 1 73 ? 16.399 -8.792 -21.825 1.00 89.88 73 ARG A O 1
ATOM 586 N N . ALA A 1 74 ? 17.426 -7.914 -20.030 1.00 86.88 74 ALA A N 1
ATOM 587 C CA . ALA A 1 74 ? 18.736 -7.706 -20.643 1.00 86.88 74 ALA A CA 1
ATOM 588 C C . ALA A 1 74 ? 19.711 -8.872 -20.379 1.00 86.88 74 ALA A C 1
ATOM 590 O O . ALA A 1 74 ? 20.896 -8.761 -20.680 1.00 86.88 74 ALA A O 1
ATOM 591 N N . GLY A 1 75 ? 19.240 -9.979 -19.790 1.00 78.19 75 GLY A N 1
ATOM 592 C CA . GLY A 1 75 ? 20.096 -11.100 -19.398 1.00 78.19 75 GLY A CA 1
ATOM 593 C C . GLY A 1 75 ? 20.822 -10.897 -18.065 1.00 78.19 75 GLY A C 1
ATOM 594 O O . GLY A 1 75 ? 21.705 -11.686 -17.735 1.00 78.19 75 GLY A O 1
ATOM 595 N N . ASN A 1 76 ? 20.449 -9.883 -17.272 1.00 69.50 76 ASN A N 1
ATOM 596 C CA . ASN A 1 76 ? 20.978 -9.732 -15.918 1.00 69.50 76 ASN A CA 1
ATOM 597 C C . ASN A 1 76 ? 20.444 -10.872 -15.041 1.00 69.50 76 ASN A C 1
ATOM 599 O O . ASN A 1 76 ? 19.269 -10.883 -14.669 1.00 69.50 76 ASN A O 1
ATOM 603 N N . ALA A 1 77 ? 21.308 -11.827 -14.699 1.00 56.16 77 ALA A N 1
ATOM 604 C CA . ALA A 1 77 ? 21.017 -12.834 -13.689 1.00 56.16 77 ALA A CA 1
ATOM 605 C C . ALA A 1 77 ? 21.081 -12.170 -12.310 1.00 56.16 77 ALA A C 1
ATOM 607 O O . ALA A 1 77 ? 22.146 -12.050 -11.709 1.00 56.16 77 ALA A O 1
ATOM 608 N N . LEU A 1 78 ? 19.943 -11.683 -11.823 1.00 58.59 78 LEU A N 1
ATOM 609 C CA . LEU A 1 78 ? 19.847 -11.205 -10.451 1.00 58.59 78 LEU A CA 1
ATOM 610 C C . LEU A 1 78 ? 19.633 -12.421 -9.547 1.00 58.59 78 LEU A C 1
ATOM 612 O O . LEU A 1 78 ? 18.707 -13.205 -9.764 1.00 58.59 78 LEU A O 1
ATOM 616 N N . GLY A 1 79 ? 20.524 -12.600 -8.566 1.00 54.34 79 GLY A N 1
ATOM 617 C CA . GLY A 1 79 ? 20.319 -13.556 -7.480 1.00 54.34 79 GLY A CA 1
ATOM 618 C C . GLY A 1 79 ? 18.954 -13.308 -6.837 1.00 54.34 79 GLY A C 1
ATOM 619 O O . GLY A 1 79 ? 18.503 -12.166 -6.773 1.00 54.34 79 GLY A O 1
ATOM 620 N N . GLY A 1 80 ? 18.266 -14.382 -6.440 1.00 51.72 80 GLY A N 1
ATOM 621 C CA . GLY A 1 80 ? 16.901 -14.293 -5.924 1.00 51.72 80 GLY A CA 1
ATOM 622 C C . GLY A 1 80 ? 16.762 -13.218 -4.844 1.00 51.72 80 GLY A C 1
ATOM 623 O O . GLY A 1 80 ? 17.609 -13.109 -3.958 1.00 51.72 80 GLY A O 1
ATOM 624 N N . VAL A 1 81 ? 15.689 -12.432 -4.925 1.00 55.28 81 VAL A N 1
ATOM 625 C CA . VAL A 1 81 ? 15.339 -11.459 -3.888 1.00 55.28 81 VAL A CA 1
ATOM 626 C C . VAL A 1 81 ? 15.025 -12.250 -2.620 1.00 55.28 81 VAL A C 1
ATOM 628 O O . VAL A 1 81 ? 14.133 -13.102 -2.624 1.00 55.28 81 VAL A O 1
ATOM 631 N N . ARG A 1 82 ? 15.786 -12.027 -1.544 1.00 55.81 82 ARG A N 1
ATOM 632 C CA . ARG A 1 82 ? 15.418 -12.575 -0.234 1.00 55.81 82 ARG A CA 1
ATOM 633 C C . ARG A 1 82 ? 14.171 -11.831 0.248 1.00 55.81 82 ARG A C 1
ATOM 635 O O . ARG A 1 82 ? 14.126 -10.614 0.079 1.00 55.81 82 ARG A O 1
ATOM 642 N N . PRO A 1 83 ? 13.179 -12.515 0.845 1.00 56.44 83 PRO A N 1
ATOM 643 C CA . PRO A 1 83 ? 12.116 -11.803 1.538 1.00 56.44 83 PRO A CA 1
ATOM 644 C C . PRO A 1 83 ? 12.785 -10.943 2.619 1.00 56.44 83 PRO A C 1
ATOM 646 O O . PRO A 1 83 ? 13.548 -11.492 3.428 1.00 56.44 83 PRO A O 1
ATOM 649 N N . PRO A 1 84 ? 12.598 -9.615 2.603 1.00 57.91 84 PRO A N 1
ATOM 650 C CA . PRO A 1 84 ? 13.181 -8.776 3.625 1.00 57.91 84 PRO A CA 1
ATOM 651 C C . PRO A 1 84 ? 12.512 -9.117 4.956 1.00 57.91 84 PRO A C 1
ATOM 653 O O . PRO A 1 84 ? 11.338 -9.488 5.011 1.00 57.91 84 PRO A O 1
AT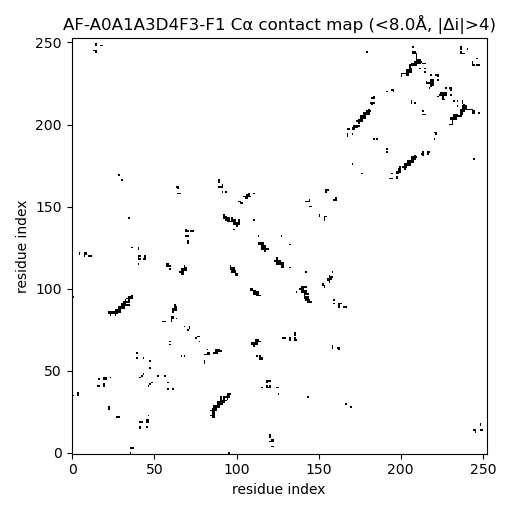OM 656 N N . LYS A 1 85 ? 13.282 -9.008 6.037 1.00 69.94 85 LYS A N 1
ATOM 657 C CA . LYS A 1 85 ? 12.694 -8.861 7.369 1.00 69.94 85 LYS A CA 1
ATOM 658 C C . LYS A 1 85 ? 12.165 -7.429 7.483 1.00 69.94 85 LYS A C 1
ATOM 660 O O . LYS A 1 85 ? 12.776 -6.513 6.927 1.00 69.94 85 LYS A O 1
ATOM 665 N N . GLY A 1 86 ? 11.052 -7.238 8.172 1.00 86.56 86 GLY A N 1
ATOM 666 C CA . GLY A 1 86 ? 10.397 -5.954 8.368 1.00 86.56 86 GLY A CA 1
ATOM 667 C C . GLY A 1 86 ? 9.173 -5.732 7.482 1.00 86.56 86 GLY A C 1
ATOM 668 O O . GLY A 1 86 ? 8.464 -6.664 7.108 1.00 86.56 86 GLY A O 1
ATOM 669 N N . LEU A 1 87 ? 8.927 -4.456 7.171 1.00 92.00 87 LEU A N 1
ATOM 670 C CA . LEU A 1 87 ? 7.770 -3.972 6.417 1.00 92.00 87 LEU A CA 1
ATOM 671 C C . LEU A 1 87 ? 7.521 -4.760 5.119 1.00 92.00 87 LEU A C 1
ATOM 673 O O . LEU A 1 87 ? 8.386 -4.826 4.243 1.00 92.00 87 LEU A O 1
ATOM 677 N N . GLN A 1 88 ? 6.285 -5.227 4.952 1.00 94.12 88 GLN A N 1
ATOM 678 C CA . GLN A 1 88 ? 5.756 -5.758 3.697 1.00 94.12 88 GLN A CA 1
ATOM 679 C C . GLN A 1 88 ? 4.700 -4.815 3.117 1.00 94.12 88 GLN A C 1
ATOM 681 O O . GLN A 1 88 ? 3.790 -4.374 3.817 1.00 94.12 88 GLN A O 1
ATOM 686 N N . LEU A 1 89 ? 4.789 -4.527 1.818 1.00 95.94 89 LEU A N 1
ATOM 687 C CA . LEU A 1 89 ? 3.907 -3.605 1.106 1.00 95.94 89 LEU A CA 1
ATOM 688 C C . LEU A 1 89 ? 3.067 -4.343 0.053 1.00 95.94 89 LEU A C 1
ATOM 690 O O . LEU A 1 89 ? 3.531 -4.694 -1.033 1.00 95.94 89 LEU A O 1
ATOM 694 N N . LEU A 1 90 ? 1.788 -4.544 0.354 1.00 97.06 90 LEU A N 1
ATOM 695 C CA . LEU A 1 90 ? 0.810 -5.187 -0.520 1.00 97.06 90 LEU A CA 1
ATOM 696 C C . LEU A 1 90 ? 0.126 -4.142 -1.416 1.00 97.06 90 LEU A C 1
ATOM 698 O O . LEU A 1 90 ? -0.793 -3.438 -0.990 1.00 97.06 90 LEU A O 1
ATOM 702 N N . LYS A 1 91 ? 0.549 -4.056 -2.684 1.00 96.62 91 LYS A N 1
ATOM 703 C CA . LYS A 1 91 ? -0.042 -3.157 -3.693 1.00 96.62 91 LYS A CA 1
ATOM 704 C C . LYS A 1 91 ? -1.152 -3.826 -4.500 1.00 96.62 91 LYS A C 1
ATOM 706 O O . LYS A 1 91 ? -0.910 -4.456 -5.529 1.00 96.62 91 LYS A O 1
ATOM 711 N N . LEU A 1 92 ? -2.397 -3.649 -4.062 1.00 94.62 92 LEU A N 1
ATOM 712 C CA . LEU A 1 92 ? -3.549 -4.394 -4.593 1.00 94.62 92 LEU A CA 1
ATOM 713 C C . LEU A 1 92 ? -4.070 -3.899 -5.947 1.00 94.62 92 LEU A C 1
ATOM 715 O O . LEU A 1 92 ? -4.730 -4.648 -6.673 1.00 94.62 92 LEU A O 1
ATOM 719 N N . HIS A 1 93 ? -3.768 -2.656 -6.313 1.00 93.06 93 HIS A N 1
ATOM 720 C CA . HIS A 1 93 ? -4.114 -2.095 -7.621 1.00 93.06 93 HIS A CA 1
ATOM 721 C C . HIS A 1 93 ? -2.906 -2.003 -8.565 1.00 93.06 93 HIS A C 1
ATOM 723 O O . HIS A 1 93 ? -2.997 -1.415 -9.640 1.00 93.06 93 HIS A O 1
ATOM 729 N N . GLY A 1 94 ? -1.782 -2.618 -8.203 1.00 94.81 94 GLY A N 1
ATOM 730 C CA . GLY A 1 94 ? -0.530 -2.467 -8.932 1.00 94.81 94 GLY A CA 1
ATOM 731 C C . GLY A 1 94 ? 0.237 -1.208 -8.530 1.00 94.81 94 GLY A C 1
ATOM 732 O O . GLY A 1 94 ? -0.047 -0.590 -7.505 1.00 94.81 94 GLY A O 1
ATOM 733 N N . SER A 1 95 ? 1.238 -0.835 -9.323 1.00 95.94 95 SER A N 1
ATOM 734 C CA . SER A 1 95 ? 2.216 0.191 -8.948 1.00 95.94 95 SER A CA 1
ATOM 735 C C . SER A 1 95 ? 2.739 0.948 -10.165 1.00 95.94 95 SER A C 1
ATOM 737 O O . SER A 1 95 ? 2.796 0.399 -11.264 1.00 95.94 95 SER A O 1
ATOM 739 N N . LEU A 1 96 ? 3.174 2.198 -9.980 1.00 94.88 96 LEU A N 1
ATOM 740 C CA . LEU A 1 96 ? 3.774 3.002 -11.053 1.00 94.88 96 LEU A CA 1
ATOM 741 C C . LEU A 1 96 ? 5.100 2.427 -11.572 1.00 94.88 96 LEU A C 1
ATOM 743 O O . LEU A 1 96 ? 5.478 2.735 -12.698 1.00 94.88 96 LEU A O 1
ATOM 747 N N . ASN A 1 97 ? 5.789 1.600 -10.783 1.00 94.06 97 ASN A N 1
ATOM 748 C CA . ASN A 1 97 ? 6.988 0.888 -11.225 1.00 94.06 97 ASN A CA 1
ATOM 749 C C . ASN A 1 97 ? 6.713 -0.516 -11.780 1.00 94.06 97 ASN A C 1
ATOM 751 O O . ASN A 1 97 ? 7.672 -1.216 -12.092 1.00 94.06 97 ASN A O 1
ATOM 755 N N . TRP A 1 98 ? 5.462 -0.970 -11.878 1.00 96.12 98 TRP A N 1
ATOM 756 C CA . TRP A 1 98 ? 5.154 -2.317 -12.366 1.00 96.12 98 TRP A CA 1
ATOM 757 C C . TRP A 1 98 ? 4.722 -2.299 -13.830 1.00 96.12 98 TRP A C 1
ATOM 759 O O . TRP A 1 98 ? 3.924 -1.460 -14.244 1.00 96.12 98 TRP A O 1
ATOM 769 N N . TRP A 1 99 ? 5.214 -3.265 -14.601 1.00 95.81 99 TRP A N 1
ATOM 770 C CA . TRP A 1 99 ? 5.022 -3.383 -16.042 1.00 95.81 99 TRP A CA 1
ATOM 771 C C . TRP A 1 99 ? 4.753 -4.833 -16.440 1.00 95.81 99 TRP A C 1
ATOM 773 O O . TRP A 1 99 ? 5.312 -5.753 -15.858 1.00 95.81 99 TRP A O 1
ATOM 783 N N . TYR A 1 100 ? 3.890 -5.050 -17.426 1.00 96.06 100 TYR A N 1
ATOM 784 C CA . TYR A 1 100 ? 3.477 -6.384 -17.886 1.00 96.06 100 TYR A CA 1
ATOM 785 C C . TYR A 1 100 ? 2.963 -6.326 -19.333 1.00 96.06 100 TYR A C 1
ATOM 787 O O . TYR A 1 100 ? 2.896 -5.247 -19.925 1.00 96.06 100 TYR A O 1
ATOM 795 N N . SER A 1 101 ? 2.552 -7.451 -19.913 1.00 94.69 101 SER A N 1
ATOM 796 C CA . SER A 1 101 ? 2.112 -7.540 -21.315 1.00 94.69 101 SER A CA 1
ATOM 797 C C . SER A 1 101 ? 0.729 -6.908 -21.578 1.00 94.69 101 SER A C 1
ATOM 799 O O . SER A 1 101 ? 0.289 -6.783 -22.726 1.00 94.69 101 SER A O 1
ATOM 801 N N . GLY A 1 102 ? 0.019 -6.454 -20.538 1.00 91.81 102 GLY A N 1
ATOM 802 C CA . GLY A 1 102 ? -1.262 -5.751 -20.653 1.00 91.81 102 GLY A CA 1
ATOM 803 C C . GLY A 1 102 ? -2.497 -6.613 -20.341 1.00 91.81 102 GLY A C 1
ATOM 804 O O . GLY A 1 102 ? -2.389 -7.816 -20.139 1.00 91.81 102 GLY A O 1
ATOM 805 N N . PRO A 1 103 ? -3.717 -6.041 -20.363 1.00 87.50 103 PRO A N 1
ATOM 806 C CA . PRO A 1 103 ? -4.920 -6.715 -19.840 1.00 87.50 103 PRO A CA 1
ATOM 807 C C . PRO A 1 103 ? -5.397 -7.937 -20.641 1.00 87.50 103 PRO A C 1
ATOM 809 O O . PRO A 1 103 ? -6.362 -8.593 -20.268 1.00 87.50 103 PRO A O 1
ATOM 812 N N . ARG A 1 104 ? -4.771 -8.203 -21.794 1.00 88.81 104 ARG A N 1
ATOM 813 C CA . ARG A 1 104 ? -5.025 -9.386 -22.632 1.00 88.81 104 ARG A CA 1
ATOM 814 C C . ARG A 1 104 ? -3.969 -10.476 -22.439 1.00 88.81 104 ARG A C 1
ATOM 816 O O . ARG A 1 104 ? -3.972 -11.457 -23.177 1.00 88.81 104 ARG A O 1
ATOM 823 N N . ALA A 1 105 ? -3.038 -10.270 -21.513 1.00 90.25 105 ALA A N 1
ATOM 824 C CA . ALA A 1 105 ? -2.002 -11.230 -21.204 1.00 90.25 105 ALA A CA 1
ATOM 825 C C . ALA A 1 105 ? -2.581 -12.469 -20.515 1.00 90.25 105 ALA A C 1
ATOM 827 O O . ALA A 1 105 ? -3.692 -12.463 -19.981 1.00 90.25 105 ALA A O 1
ATOM 828 N N . THR A 1 106 ? -1.810 -13.551 -20.536 1.00 92.81 106 THR A N 1
ATOM 829 C CA . THR A 1 106 ? -2.204 -14.788 -19.859 1.00 92.81 106 THR A CA 1
ATOM 830 C C . THR A 1 106 ? -2.124 -14.627 -18.333 1.00 92.81 106 THR A C 1
ATOM 832 O O . THR A 1 106 ? -1.361 -13.793 -17.844 1.00 92.81 106 THR A O 1
ATOM 835 N N . PRO A 1 107 ? -2.833 -15.456 -17.544 1.00 92.75 107 PRO A N 1
ATOM 836 C CA . PRO A 1 107 ? -2.752 -15.404 -16.081 1.00 92.75 107 PRO A CA 1
ATOM 837 C C . PRO A 1 107 ? -1.334 -15.562 -15.501 1.00 92.75 107 PRO A C 1
ATOM 839 O O . PRO A 1 107 ? -1.093 -15.187 -14.357 1.00 92.75 107 PRO A O 1
ATOM 842 N N . GLY A 1 108 ? -0.410 -16.181 -16.246 1.00 93.44 108 GLY A N 1
ATOM 843 C CA . GLY A 1 108 ? 0.985 -16.392 -15.842 1.00 93.44 108 GLY A CA 1
ATOM 844 C C . GLY A 1 108 ? 1.961 -15.323 -16.334 1.00 93.44 108 GLY A C 1
ATOM 845 O O . GLY A 1 108 ? 3.161 -15.537 -16.222 1.00 93.44 108 GLY A O 1
ATOM 846 N N . ASP A 1 109 ? 1.468 -14.228 -16.914 1.00 95.31 109 ASP A N 1
ATOM 847 C CA . ASP A 1 109 ? 2.309 -13.146 -17.417 1.00 95.31 109 ASP A CA 1
ATOM 848 C C . ASP A 1 109 ? 3.175 -12.535 -16.309 1.00 95.31 109 ASP A C 1
ATOM 850 O O . ASP A 1 109 ? 2.710 -12.278 -15.193 1.00 95.31 109 ASP A O 1
ATOM 854 N N . THR A 1 110 ? 4.448 -12.317 -16.621 1.00 94.81 110 THR A N 1
ATOM 855 C CA . THR A 1 110 ? 5.418 -11.797 -15.660 1.00 94.81 110 THR A CA 1
ATOM 856 C C . THR A 1 110 ? 5.158 -10.319 -15.399 1.00 94.81 110 THR A C 1
ATOM 858 O O . THR A 1 110 ? 5.080 -9.517 -16.328 1.00 94.81 110 THR A O 1
ATOM 861 N N . ILE A 1 111 ? 5.078 -9.948 -14.119 1.00 95.38 111 ILE A N 1
ATOM 862 C CA . ILE A 1 111 ? 5.143 -8.543 -13.718 1.00 95.38 111 ILE A CA 1
ATOM 863 C C . ILE A 1 111 ? 6.610 -8.177 -13.523 1.00 95.38 111 ILE A C 1
ATOM 865 O O . ILE A 1 111 ? 7.308 -8.751 -12.681 1.00 95.38 111 ILE A O 1
ATOM 869 N N . TYR A 1 112 ? 7.051 -7.193 -14.294 1.00 93.94 112 TYR A N 1
ATOM 870 C CA . TYR A 1 112 ? 8.355 -6.578 -14.175 1.00 93.94 112 TYR A CA 1
ATOM 871 C C . TYR A 1 112 ? 8.298 -5.335 -13.289 1.00 93.94 112 TYR A C 1
ATOM 873 O O . TYR A 1 112 ? 7.446 -4.472 -13.479 1.00 93.94 112 TYR A O 1
ATOM 881 N N . GLY A 1 113 ? 9.218 -5.219 -12.340 1.00 92.69 113 GLY A N 1
ATOM 882 C CA . GLY A 1 113 ? 9.390 -4.039 -11.502 1.00 92.69 113 GLY A CA 1
ATOM 883 C C . GLY A 1 113 ? 10.561 -3.182 -11.974 1.00 92.69 113 GLY A C 1
ATOM 884 O O . GLY A 1 113 ? 11.626 -3.716 -12.284 1.00 92.69 113 GLY A O 1
ATOM 885 N N . MET A 1 114 ? 10.386 -1.862 -11.995 1.00 90.88 114 MET A N 1
ATOM 886 C CA . MET A 1 114 ? 11.460 -0.878 -12.149 1.00 90.88 114 MET A CA 1
ATOM 887 C C . MET A 1 114 ? 11.972 -0.459 -10.758 1.00 90.88 114 MET A C 1
ATOM 889 O O . MET A 1 114 ? 11.245 0.193 -10.003 1.00 90.88 114 MET A O 1
ATOM 893 N N . PRO A 1 115 ? 13.196 -0.844 -10.363 1.00 86.75 115 PRO A N 1
ATOM 894 C CA . PRO A 1 115 ? 13.801 -0.344 -9.137 1.00 86.75 115 PRO A CA 1
ATOM 895 C C . PRO A 1 115 ? 14.116 1.152 -9.227 1.00 86.75 115 PRO A C 1
ATOM 897 O O . PRO A 1 115 ? 14.409 1.675 -10.305 1.00 86.75 115 PRO A O 1
ATOM 900 N N . LEU A 1 116 ? 14.115 1.818 -8.073 1.00 87.19 116 LEU A N 1
ATOM 901 C CA . LEU A 1 116 ? 14.536 3.210 -7.949 1.00 87.19 116 LEU A CA 1
ATOM 902 C C . LEU A 1 116 ? 16.061 3.331 -7.869 1.00 87.19 116 LEU A C 1
ATOM 904 O O . LEU A 1 116 ? 16.710 2.580 -7.139 1.00 87.19 116 LEU A O 1
ATOM 908 N N . LYS A 1 117 ? 16.615 4.328 -8.562 1.00 82.50 117 LYS A N 1
ATOM 909 C CA . LYS A 1 117 ? 18.020 4.750 -8.542 1.00 82.50 117 LYS A CA 1
ATOM 910 C C . LYS A 1 117 ? 18.327 5.594 -7.314 1.00 82.50 117 LYS A C 1
ATOM 912 O O . LYS A 1 117 ? 19.198 5.230 -6.530 1.00 82.50 117 LYS A O 1
ATOM 917 N N . GLY A 1 118 ? 17.574 6.674 -7.117 1.00 77.31 118 GLY A N 1
ATOM 918 C CA . GLY A 1 118 ? 17.791 7.634 -6.036 1.00 77.31 118 GLY A CA 1
ATOM 919 C C . GLY A 1 118 ? 17.226 7.186 -4.687 1.00 77.31 118 GLY A C 1
ATOM 920 O O . GLY A 1 118 ? 16.421 6.259 -4.611 1.00 77.31 118 GLY A O 1
ATOM 921 N N . GLU A 1 119 ? 17.676 7.852 -3.629 1.00 83.25 119 GLU A N 1
ATOM 922 C CA . GLU A 1 119 ? 17.208 7.731 -2.232 1.00 83.25 119 GLU A CA 1
ATOM 923 C C . GLU A 1 119 ? 16.820 9.102 -1.636 1.00 83.25 119 GLU A C 1
ATOM 925 O O . GLU A 1 119 ? 16.430 9.240 -0.476 1.00 83.25 119 GLU A O 1
ATOM 930 N N . GLU A 1 120 ? 16.933 10.154 -2.445 1.00 89.00 120 GLU A N 1
ATOM 931 C CA . GLU A 1 120 ? 16.572 11.511 -2.061 1.00 89.00 120 GLU A CA 1
ATOM 932 C C . GLU A 1 120 ? 15.050 11.680 -2.041 1.00 89.00 120 GLU A C 1
ATOM 934 O O . GLU A 1 120 ? 14.370 11.289 -2.990 1.00 89.00 120 GLU A O 1
ATOM 939 N N . TRP A 1 121 ? 14.516 12.342 -1.007 1.00 93.19 121 TRP A N 1
ATOM 940 C CA . TRP A 1 121 ? 13.121 12.800 -0.983 1.00 93.19 121 TRP A CA 1
ATOM 941 C C . TRP A 1 121 ? 12.945 14.006 -1.915 1.00 93.19 121 TRP A C 1
ATOM 943 O O . TRP A 1 121 ? 12.836 15.153 -1.491 1.00 93.19 121 TRP A O 1
ATOM 953 N N . SER A 1 122 ? 13.041 13.745 -3.211 1.00 94.50 122 SER A N 1
ATOM 954 C CA . SER A 1 122 ? 12.985 14.727 -4.285 1.00 94.50 122 SER A CA 1
ATOM 955 C C . SER A 1 122 ? 12.549 14.027 -5.578 1.00 94.50 122 SER A C 1
ATOM 957 O O . SER A 1 122 ? 12.530 12.793 -5.638 1.00 94.50 122 SER A O 1
ATOM 959 N N . PRO A 1 123 ? 12.234 14.765 -6.658 1.00 92.75 123 PRO A N 1
ATOM 960 C CA . PRO A 1 123 ? 11.937 14.151 -7.951 1.00 92.75 123 PRO A CA 1
ATOM 961 C C . PRO A 1 123 ? 13.020 13.179 -8.452 1.00 92.75 123 PRO A C 1
ATOM 963 O O . PRO A 1 123 ? 12.686 12.201 -9.116 1.00 92.75 123 PRO A O 1
ATOM 966 N N . LYS A 1 124 ? 14.295 13.400 -8.093 1.00 90.50 124 LYS A N 1
ATOM 967 C CA . LYS A 1 124 ? 15.423 12.523 -8.461 1.00 90.50 124 LYS A CA 1
ATOM 968 C C . LYS A 1 124 ? 15.366 11.154 -7.781 1.00 90.50 124 LYS A C 1
ATOM 970 O O . LYS A 1 124 ? 15.885 10.176 -8.313 1.00 90.50 124 LYS A O 1
ATOM 975 N N . GLY A 1 125 ? 14.693 11.060 -6.632 1.00 89.44 125 GLY A N 1
ATOM 976 C CA . GLY A 1 125 ? 14.425 9.794 -5.951 1.00 89.44 125 GLY A CA 1
ATOM 977 C C . GLY A 1 125 ? 13.653 8.795 -6.815 1.00 89.44 125 GLY A C 1
ATOM 978 O O . GLY A 1 125 ? 13.763 7.592 -6.597 1.00 89.44 125 GLY A O 1
ATOM 979 N N . PHE A 1 126 ? 12.918 9.279 -7.824 1.00 90.38 126 PHE A N 1
ATOM 980 C CA . PHE A 1 126 ? 12.088 8.464 -8.713 1.00 90.38 126 PHE A CA 1
ATOM 981 C C . PHE A 1 126 ? 12.764 8.039 -10.027 1.00 90.38 126 PHE A C 1
ATOM 983 O O . PHE A 1 126 ? 12.099 7.466 -10.888 1.00 90.38 126 PHE A O 1
ATOM 990 N N . GLU A 1 127 ? 14.055 8.317 -10.216 1.00 88.44 127 GLU A N 1
ATOM 991 C CA . GLU A 1 127 ? 14.797 7.829 -11.385 1.00 88.44 127 GLU A CA 1
ATOM 992 C C . GLU A 1 127 ? 14.907 6.295 -11.369 1.00 88.44 127 GLU A C 1
ATOM 994 O O . GLU A 1 127 ? 15.014 5.690 -10.303 1.00 88.44 127 GLU A O 1
ATOM 999 N N . TRP A 1 128 ? 14.893 5.652 -12.540 1.00 87.44 128 TRP A N 1
ATOM 1000 C CA . TRP A 1 128 ? 14.913 4.188 -12.664 1.00 87.44 128 TRP A CA 1
ATOM 1001 C C . TRP A 1 128 ? 16.327 3.622 -12.813 1.00 87.44 128 TRP A C 1
ATOM 1003 O O . TRP A 1 128 ? 17.222 4.289 -13.330 1.00 87.44 128 TRP A O 1
ATOM 1013 N N . ILE A 1 129 ? 16.505 2.351 -12.439 1.00 81.44 129 ILE A N 1
ATOM 1014 C CA . ILE A 1 129 ? 17.639 1.528 -12.886 1.00 81.44 129 ILE A CA 1
ATOM 1015 C C . ILE A 1 129 ? 17.164 0.233 -13.565 1.00 81.44 129 ILE A C 1
ATOM 1017 O O . ILE A 1 129 ? 16.158 -0.341 -13.148 1.00 81.44 129 ILE A O 1
ATOM 1021 N N . PRO A 1 130 ? 17.888 -0.279 -14.579 1.00 79.81 130 PRO A N 1
ATOM 1022 C CA . PRO A 1 130 ? 19.033 0.356 -15.244 1.00 79.81 130 PRO A CA 1
ATOM 1023 C C . PRO A 1 130 ? 18.609 1.610 -16.031 1.00 79.81 130 PRO A C 1
ATOM 1025 O O . PRO A 1 130 ? 17.426 1.788 -16.294 1.00 79.81 130 PRO A O 1
ATOM 1028 N N . ASP A 1 131 ? 19.557 2.445 -16.469 1.00 83.06 131 ASP A N 1
ATOM 1029 C CA . ASP A 1 131 ? 19.252 3.652 -17.268 1.00 83.06 131 ASP A CA 1
ATOM 1030 C C . ASP A 1 131 ? 18.482 3.322 -18.575 1.00 83.06 131 ASP A C 1
ATOM 1032 O O . ASP A 1 131 ? 17.796 4.164 -19.145 1.00 83.06 131 ASP A O 1
ATOM 1036 N N . GLN A 1 132 ? 18.547 2.065 -19.035 1.00 83.50 132 GLN A N 1
ATOM 1037 C CA . GLN A 1 132 ? 17.802 1.538 -20.187 1.00 83.50 132 GLN A CA 1
ATOM 1038 C C . GLN A 1 132 ? 16.409 0.979 -19.827 1.00 83.50 132 GLN A C 1
ATOM 1040 O O . GLN A 1 132 ? 15.766 0.366 -20.676 1.00 83.50 132 GLN A O 1
ATOM 1045 N N . ALA A 1 133 ? 15.922 1.144 -18.591 1.00 84.31 133 ALA A N 1
ATOM 1046 C CA . ALA A 1 133 ? 14.665 0.550 -18.118 1.00 84.31 133 ALA A CA 1
ATOM 1047 C C . ALA A 1 133 ? 13.466 0.869 -19.026 1.00 84.31 133 ALA A C 1
ATOM 1049 O O . ALA A 1 133 ? 12.658 -0.017 -19.298 1.00 84.31 133 ALA A O 1
ATOM 1050 N N . GLU A 1 134 ? 13.378 2.094 -19.549 1.00 86.75 134 GLU A N 1
ATOM 1051 C CA . GLU A 1 134 ? 12.316 2.488 -20.484 1.00 86.75 134 GLU A CA 1
ATOM 1052 C C . GLU A 1 134 ? 12.394 1.725 -21.814 1.00 86.75 134 GLU A C 1
ATOM 1054 O O . GLU A 1 134 ? 11.373 1.288 -22.339 1.00 86.75 134 GLU A O 1
ATOM 1059 N N . GLN A 1 135 ? 13.605 1.486 -22.330 1.00 91.94 135 GLN A N 1
ATOM 1060 C CA . GLN A 1 135 ? 13.816 0.689 -23.544 1.00 91.94 135 GLN A CA 1
ATOM 1061 C C . GLN A 1 135 ? 13.437 -0.779 -23.312 1.00 91.94 135 GLN A C 1
ATOM 1063 O O . GLN A 1 135 ? 12.811 -1.400 -24.167 1.00 91.94 135 GLN A O 1
ATOM 1068 N N . LEU A 1 136 ? 13.752 -1.322 -22.131 1.00 91.75 136 LEU A N 1
ATOM 1069 C CA . LEU A 1 136 ? 13.375 -2.684 -21.733 1.00 91.75 136 LEU A CA 1
ATOM 1070 C C . LEU A 1 136 ? 11.862 -2.855 -21.502 1.00 91.75 136 LEU A C 1
ATOM 1072 O O . LEU A 1 136 ? 11.378 -3.986 -21.438 1.00 91.75 136 LEU A O 1
ATOM 1076 N N . ALA A 1 137 ? 11.119 -1.755 -21.369 1.00 94.00 137 ALA A N 1
ATOM 1077 C CA . ALA A 1 137 ? 9.672 -1.739 -21.174 1.00 94.00 137 ALA A CA 1
ATOM 1078 C C . ALA A 1 137 ? 8.884 -1.323 -22.430 1.00 94.00 137 ALA A C 1
ATOM 1080 O O . ALA A 1 137 ? 7.668 -1.172 -22.348 1.00 94.00 137 ALA A O 1
ATOM 1081 N N . VAL A 1 138 ? 9.542 -1.160 -23.585 1.00 94.62 138 VAL A N 1
ATOM 1082 C CA . VAL A 1 138 ? 8.935 -0.630 -24.825 1.00 94.62 138 VAL A CA 1
ATOM 1083 C C . VAL A 1 138 ? 7.708 -1.412 -25.314 1.00 94.62 138 VAL A C 1
ATOM 1085 O O . VAL A 1 138 ? 6.800 -0.838 -25.913 1.00 94.62 138 VAL A O 1
ATOM 1088 N N . ASP A 1 139 ? 7.663 -2.717 -25.056 1.00 94.19 139 ASP A N 1
ATOM 1089 C CA . ASP A 1 139 ? 6.570 -3.627 -25.414 1.00 94.19 139 ASP A CA 1
ATOM 1090 C C . ASP A 1 139 ? 5.628 -3.938 -24.237 1.00 94.19 139 ASP A C 1
ATOM 1092 O O . ASP A 1 139 ? 4.642 -4.661 -24.405 1.00 94.19 139 ASP A O 1
ATOM 1096 N N . LEU A 1 140 ? 5.900 -3.382 -23.055 1.00 95.81 140 LEU A N 1
ATOM 1097 C CA . LEU A 1 140 ? 5.089 -3.551 -21.856 1.00 95.81 140 LEU A CA 1
ATOM 1098 C C . LEU A 1 140 ? 4.117 -2.389 -21.667 1.00 95.81 140 LEU A C 1
ATOM 1100 O O . LEU A 1 140 ? 4.200 -1.320 -22.270 1.00 95.81 140 LEU A O 1
ATOM 1104 N N . LYS A 1 141 ? 3.170 -2.607 -20.763 1.00 94.56 141 LYS A N 1
ATOM 1105 C CA . LYS A 1 141 ? 2.219 -1.610 -20.284 1.00 94.56 141 LYS A CA 1
ATOM 1106 C C . LYS A 1 141 ? 2.319 -1.490 -18.768 1.00 94.56 141 LYS A C 1
ATOM 1108 O O . LYS A 1 141 ? 2.636 -2.487 -18.120 1.00 94.56 141 LYS A O 1
ATOM 1113 N N . PRO A 1 142 ? 1.982 -0.328 -18.186 1.00 93.38 142 PRO A N 1
ATOM 1114 C CA . PRO A 1 142 ? 1.896 -0.192 -16.739 1.00 93.38 142 PRO A CA 1
ATOM 1115 C C . PRO A 1 142 ? 0.885 -1.180 -16.145 1.00 93.38 142 PRO A C 1
ATOM 1117 O O . PRO A 1 142 ? -0.254 -1.279 -16.618 1.00 93.38 142 PRO A O 1
ATOM 1120 N N . MET A 1 143 ? 1.284 -1.890 -15.091 1.00 93.81 143 MET A N 1
ATOM 1121 C CA . MET A 1 143 ? 0.405 -2.748 -14.303 1.00 93.81 143 MET A CA 1
ATOM 1122 C C . MET A 1 143 ? -0.324 -1.897 -13.265 1.00 93.81 143 MET A C 1
ATOM 1124 O O . MET A 1 143 ? 0.080 -1.792 -12.109 1.00 93.81 143 MET A O 1
ATOM 1128 N N . ILE A 1 144 ? -1.395 -1.255 -13.719 1.00 92.19 144 ILE A N 1
ATOM 1129 C CA . ILE A 1 144 ? -2.260 -0.386 -12.924 1.00 92.19 144 ILE A CA 1
ATOM 1130 C C . ILE A 1 144 ? -3.688 -0.865 -13.147 1.00 92.19 144 ILE A C 1
ATOM 1132 O O . ILE A 1 144 ? -4.170 -0.850 -14.280 1.00 92.19 144 ILE A O 1
ATOM 1136 N N . VAL A 1 145 ? -4.367 -1.275 -12.080 1.00 88.75 145 VAL A N 1
ATOM 1137 C CA . VAL A 1 145 ? -5.806 -1.543 -12.086 1.00 88.75 145 VAL A CA 1
ATOM 1138 C C . VAL A 1 145 ? -6.511 -0.191 -12.012 1.00 88.75 145 VAL A C 1
ATOM 1140 O O . VAL A 1 145 ? -6.505 0.420 -10.953 1.00 88.75 145 VAL A O 1
ATOM 1143 N N . PRO A 1 146 ? -7.103 0.337 -13.092 1.00 83.69 146 PRO A N 1
ATOM 1144 C CA . PRO A 1 146 ? -7.639 1.687 -13.070 1.00 83.69 146 PRO A CA 1
ATOM 1145 C C . PRO A 1 146 ? -8.895 1.769 -12.180 1.00 83.69 146 PRO A C 1
ATOM 1147 O O . PRO A 1 146 ? -9.611 0.773 -12.029 1.00 83.69 146 PRO A O 1
ATOM 1150 N N . PRO A 1 147 ? -9.235 2.960 -11.647 1.00 74.06 147 PRO A N 1
ATOM 1151 C CA . PRO A 1 147 ? -10.456 3.193 -10.872 1.00 74.06 147 PRO A CA 1
ATOM 1152 C C . PRO A 1 147 ? -11.690 3.248 -11.793 1.00 74.06 147 PRO A C 1
ATOM 1154 O O . PRO A 1 147 ? -12.415 4.237 -11.847 1.00 74.06 147 PRO A O 1
ATOM 1157 N N . THR A 1 148 ? -11.899 2.195 -12.578 1.00 76.44 148 THR A N 1
ATOM 1158 C CA . THR A 1 148 ? -13.039 2.019 -13.483 1.00 76.44 148 THR A CA 1
ATOM 1159 C C . THR A 1 148 ? -13.923 0.888 -12.972 1.00 76.44 148 THR A C 1
ATOM 1161 O O . THR A 1 148 ? -13.487 0.073 -12.161 1.00 76.44 148 THR A O 1
ATOM 1164 N N . ALA A 1 149 ? -15.165 0.820 -13.456 1.00 66.88 149 ALA A N 1
ATOM 1165 C CA . ALA A 1 149 ? -16.087 -0.251 -13.078 1.00 66.88 149 ALA A CA 1
ATOM 1166 C C . ALA A 1 149 ? -15.599 -1.641 -13.537 1.00 66.88 149 ALA A C 1
ATOM 1168 O O . ALA A 1 149 ? -15.826 -2.636 -12.854 1.00 66.88 149 ALA A O 1
ATOM 1169 N N . VAL A 1 150 ? -14.899 -1.719 -14.677 1.00 72.75 150 VAL A N 1
ATOM 1170 C CA . VAL A 1 150 ? -14.420 -2.983 -15.253 1.00 72.75 150 VAL A CA 1
ATOM 1171 C C . VAL A 1 150 ? -12.949 -3.190 -14.901 1.00 72.75 150 VAL A C 1
ATOM 1173 O O . VAL A 1 150 ? -12.048 -2.787 -15.633 1.00 72.75 150 VAL A O 1
ATOM 1176 N N . LYS A 1 151 ? -12.707 -3.850 -13.765 1.00 78.94 151 LYS A N 1
ATOM 1177 C CA . LYS A 1 151 ? -11.356 -4.188 -13.283 1.00 78.94 151 LYS A CA 1
ATOM 1178 C C . LYS A 1 151 ? -10.930 -5.631 -13.604 1.00 78.94 151 LYS A C 1
ATOM 1180 O O . LYS A 1 151 ? -9.748 -5.956 -13.514 1.00 78.94 151 LYS A O 1
ATOM 1185 N N . SER A 1 152 ? -11.868 -6.498 -14.000 1.00 78.38 152 SER A N 1
ATOM 1186 C CA . SER A 1 152 ? -11.634 -7.942 -14.169 1.00 78.38 152 SER A CA 1
ATOM 1187 C C . SER A 1 152 ? -10.468 -8.324 -15.094 1.00 78.38 152 SER A C 1
ATOM 1189 O O . SER A 1 152 ? -9.752 -9.259 -14.734 1.00 78.38 152 SER A O 1
ATOM 1191 N N . PRO A 1 153 ? -10.177 -7.616 -16.209 1.00 80.31 153 PRO A N 1
ATOM 1192 C CA . PRO A 1 153 ? -9.056 -7.987 -17.075 1.00 80.31 153 PRO A CA 1
ATOM 1193 C C . PRO A 1 153 ? -7.684 -7.816 -16.411 1.00 80.31 153 PRO A C 1
ATOM 1195 O O . PRO A 1 153 ? -6.718 -8.438 -16.832 1.00 80.31 153 PRO A O 1
ATOM 1198 N N . TYR A 1 154 ? -7.582 -6.981 -15.375 1.00 81.25 154 TYR A N 1
ATOM 1199 C CA . TYR A 1 154 ? -6.325 -6.740 -14.666 1.00 81.25 154 TYR A CA 1
ATOM 1200 C C . TYR A 1 154 ? -6.083 -7.779 -13.563 1.00 81.25 154 TYR A C 1
ATOM 1202 O O . TYR A 1 154 ? -4.945 -8.170 -13.318 1.00 81.25 154 TYR A O 1
ATOM 1210 N N . TYR A 1 155 ? -7.153 -8.283 -12.941 1.00 83.56 155 TYR A N 1
ATOM 1211 C CA . TYR A 1 155 ? -7.077 -9.295 -11.883 1.00 83.56 155 TYR A CA 1
ATOM 1212 C C . TYR A 1 155 ? -6.899 -10.725 -12.396 1.00 83.56 155 TYR A C 1
ATOM 1214 O O . TYR A 1 155 ? -6.884 -11.655 -11.597 1.00 83.56 155 TYR A O 1
ATOM 1222 N N . ILE A 1 156 ? -6.751 -10.933 -13.707 1.00 89.06 156 ILE A N 1
ATOM 1223 C CA . ILE A 1 156 ? -6.411 -12.252 -14.255 1.00 89.06 156 ILE A CA 1
ATOM 1224 C C . ILE A 1 156 ? -4.969 -12.663 -13.918 1.00 89.06 156 ILE A C 1
ATOM 1226 O O . ILE A 1 156 ? -4.659 -13.852 -13.885 1.00 89.06 156 ILE A O 1
ATOM 1230 N N . ASN A 1 157 ? -4.086 -11.692 -13.666 1.00 93.81 157 ASN A N 1
ATOM 1231 C CA . ASN A 1 157 ? -2.690 -11.952 -13.347 1.00 93.81 157 ASN A CA 1
ATOM 1232 C C . ASN A 1 157 ? -2.561 -12.629 -11.969 1.00 93.81 157 ASN A C 1
ATOM 1234 O O . ASN A 1 157 ? -2.990 -12.077 -10.953 1.00 93.81 157 ASN A O 1
ATOM 1238 N N . ARG A 1 158 ? -1.933 -13.810 -11.929 1.00 94.12 158 ARG A N 1
ATOM 1239 C CA . ARG A 1 158 ? -1.808 -14.619 -10.707 1.00 94.12 158 ARG A CA 1
ATOM 1240 C C . ARG A 1 158 ? -0.972 -13.960 -9.612 1.00 94.12 158 ARG A C 1
ATOM 1242 O O . ARG A 1 158 ? -1.258 -14.191 -8.444 1.00 94.12 158 ARG A O 1
ATOM 1249 N N . THR A 1 159 ? -0.008 -13.111 -9.961 1.00 94.12 159 THR A N 1
ATOM 1250 C CA . THR A 1 159 ? 0.787 -12.354 -8.982 1.00 94.12 159 THR A CA 1
ATOM 1251 C C . THR A 1 159 ? -0.057 -11.295 -8.273 1.00 94.12 159 THR A C 1
ATOM 1253 O O . THR A 1 159 ? 0.080 -11.097 -7.069 1.00 94.12 159 THR A O 1
ATOM 1256 N N . LEU A 1 160 ? -0.989 -10.638 -8.975 1.00 93.50 160 LEU A N 1
ATOM 1257 C CA . LEU A 1 160 ? -1.964 -9.781 -8.294 1.00 93.50 160 LEU A CA 1
ATOM 1258 C C . LEU A 1 160 ? -2.922 -10.602 -7.433 1.00 93.50 160 LEU A C 1
ATOM 1260 O O . LEU A 1 160 ? -3.177 -10.222 -6.296 1.00 93.50 160 LEU A O 1
ATOM 1264 N N . GLN A 1 161 ? -3.441 -11.722 -7.937 1.00 93.62 161 GLN A N 1
ATOM 1265 C CA . GLN A 1 161 ? -4.338 -12.575 -7.150 1.00 93.62 161 GLN A CA 1
ATOM 1266 C C . GLN A 1 161 ? -3.675 -13.063 -5.858 1.00 93.62 161 GLN A C 1
ATOM 1268 O O . GLN A 1 161 ? -4.317 -13.042 -4.812 1.00 93.62 161 GLN A O 1
ATOM 1273 N N . SER A 1 162 ? -2.390 -13.435 -5.902 1.00 94.75 162 SER A N 1
ATOM 1274 C CA . SER A 1 162 ? -1.656 -13.830 -4.699 1.00 94.75 162 SER A CA 1
ATOM 1275 C C . SER A 1 162 ? -1.520 -12.679 -3.707 1.00 94.75 162 SER A C 1
ATOM 1277 O O . SER A 1 162 ? -1.699 -12.906 -2.522 1.00 94.75 162 SER A O 1
ATOM 1279 N N . LEU A 1 163 ? -1.294 -11.441 -4.165 1.00 95.25 163 LEU A N 1
ATOM 1280 C CA . LEU A 1 163 ? -1.272 -10.268 -3.281 1.00 95.25 163 LEU A CA 1
ATOM 1281 C C . LEU A 1 163 ? -2.632 -10.020 -2.612 1.00 95.25 163 LEU A C 1
ATOM 1283 O O . LEU A 1 163 ? -2.680 -9.698 -1.428 1.00 95.25 163 LEU A O 1
ATOM 1287 N N . TRP A 1 164 ? -3.739 -10.196 -3.342 1.00 95.81 164 TRP A N 1
ATOM 1288 C CA . TRP A 1 164 ? -5.088 -10.111 -2.766 1.00 95.81 164 TRP A CA 1
ATOM 1289 C C . TRP A 1 164 ? -5.345 -11.213 -1.738 1.00 95.81 164 TRP A C 1
ATOM 1291 O O . TRP A 1 164 ? -5.934 -10.939 -0.695 1.00 95.81 164 TRP A O 1
ATOM 1301 N N . GLN A 1 165 ? -4.872 -12.432 -2.001 1.00 95.75 165 GLN A N 1
ATOM 1302 C CA . GLN A 1 165 ? -4.954 -13.532 -1.044 1.00 95.75 165 GLN A CA 1
ATOM 1303 C C . GLN A 1 165 ? -4.117 -13.244 0.210 1.00 95.75 165 GLN A C 1
ATOM 1305 O O . GLN A 1 165 ? -4.635 -13.348 1.315 1.00 95.75 165 GLN A O 1
ATOM 1310 N N . SER A 1 166 ? -2.871 -12.790 0.051 1.00 96.19 166 SER A N 1
ATOM 1311 C CA . SER A 1 166 ? -2.008 -12.401 1.171 1.00 96.19 166 SER A CA 1
ATOM 1312 C C . SER A 1 166 ? -2.609 -11.267 2.000 1.00 96.19 166 SER A C 1
ATOM 1314 O O . SER A 1 166 ? -2.520 -11.295 3.221 1.00 96.19 166 SER A O 1
ATOM 1316 N N . ALA A 1 167 ? -3.272 -10.297 1.363 1.00 97.44 167 ALA A N 1
ATOM 1317 C CA . ALA A 1 167 ? -4.011 -9.260 2.076 1.00 97.44 167 ALA A CA 1
ATOM 1318 C C . ALA A 1 167 ? -5.187 -9.840 2.871 1.00 97.44 167 ALA A C 1
ATOM 1320 O O . ALA A 1 167 ? -5.363 -9.486 4.031 1.00 97.44 167 ALA A O 1
ATOM 1321 N N . ALA A 1 168 ? -5.973 -10.739 2.272 1.00 97.88 168 ALA A N 1
ATOM 1322 C CA . ALA A 1 168 ? -7.085 -11.400 2.951 1.00 97.88 168 ALA A CA 1
ATOM 1323 C C . ALA A 1 168 ? -6.614 -12.197 4.175 1.00 97.88 168 ALA A C 1
ATOM 1325 O O . ALA A 1 168 ? -7.239 -12.125 5.230 1.00 97.88 168 ALA A O 1
ATOM 1326 N N . ASP A 1 169 ? -5.502 -12.920 4.043 1.00 97.50 169 ASP A N 1
ATOM 1327 C CA . ASP A 1 169 ? -4.916 -13.698 5.131 1.00 97.50 169 ASP A CA 1
ATOM 1328 C C . ASP A 1 169 ? -4.373 -12.784 6.239 1.00 97.50 169 ASP A C 1
ATOM 1330 O O . ASP A 1 169 ? -4.697 -12.992 7.402 1.00 97.50 169 ASP A O 1
ATOM 1334 N N . ALA A 1 170 ? -3.660 -11.706 5.895 1.00 96.69 170 ALA A N 1
ATOM 1335 C CA . ALA A 1 170 ? -3.179 -10.732 6.877 1.00 96.69 170 ALA A CA 1
ATOM 1336 C C . ALA A 1 170 ? -4.322 -10.038 7.638 1.00 96.69 170 ALA A C 1
ATOM 1338 O O . ALA A 1 170 ? -4.236 -9.851 8.847 1.00 96.69 170 ALA A O 1
ATOM 1339 N N . ILE A 1 171 ? -5.413 -9.688 6.948 1.00 97.50 171 ILE A N 1
ATOM 1340 C CA . ILE A 1 171 ? -6.608 -9.100 7.572 1.00 97.50 171 ILE A CA 1
ATOM 1341 C C . ILE A 1 171 ? -7.272 -10.095 8.534 1.00 97.50 171 ILE A C 1
ATOM 1343 O O . ILE A 1 171 ? -7.782 -9.685 9.574 1.00 97.50 171 ILE A O 1
ATOM 1347 N N . ARG A 1 172 ? -7.277 -11.390 8.198 1.00 97.50 172 ARG A N 1
ATOM 1348 C CA . ARG A 1 172 ? -7.913 -12.436 9.010 1.00 97.50 172 ARG A CA 1
ATOM 1349 C C . ARG A 1 172 ? -7.222 -12.658 10.347 1.00 97.50 172 ARG A C 1
ATOM 1351 O O . ARG A 1 172 ? -7.898 -12.925 11.333 1.00 97.50 172 ARG A O 1
ATOM 1358 N N . GLU A 1 173 ? -5.904 -12.515 10.373 1.00 96.00 173 GLU A N 1
ATOM 1359 C CA . GLU A 1 173 ? -5.098 -12.674 11.586 1.00 96.00 173 GLU A CA 1
ATOM 1360 C C . GLU A 1 173 ? -4.950 -11.362 12.383 1.00 96.00 173 GLU A C 1
ATOM 1362 O O . GLU A 1 173 ? -4.356 -11.355 13.459 1.00 96.00 173 GLU A O 1
ATOM 1367 N N . ALA A 1 174 ? -5.469 -10.237 11.878 1.00 95.69 174 ALA A N 1
ATOM 1368 C CA . ALA A 1 174 ? -5.270 -8.930 12.495 1.00 95.69 174 ALA A CA 1
ATOM 1369 C C . ALA A 1 174 ? -6.174 -8.716 13.719 1.00 95.69 174 ALA A C 1
ATOM 1371 O O . ALA A 1 174 ? -7.401 -8.707 13.611 1.00 95.69 174 ALA A O 1
ATOM 1372 N N . GLU A 1 175 ? -5.571 -8.432 14.875 1.00 95.12 175 GLU A N 1
ATOM 1373 C CA . GLU A 1 175 ? -6.285 -7.970 16.078 1.00 95.12 175 GLU A CA 1
ATOM 1374 C C . GLU A 1 175 ? -6.776 -6.520 15.941 1.00 95.12 175 GLU A C 1
ATOM 1376 O O . GLU A 1 175 ? -7.779 -6.126 16.544 1.00 95.12 175 GLU A O 1
ATOM 1381 N N . GLU A 1 176 ? -6.092 -5.725 15.119 1.00 95.25 176 GLU A N 1
ATOM 1382 C CA . GLU A 1 176 ? -6.435 -4.338 14.845 1.00 95.25 176 GLU A CA 1
ATOM 1383 C C . GLU A 1 176 ? -6.190 -3.970 13.377 1.00 95.25 176 GLU A C 1
ATOM 1385 O O . GLU A 1 176 ? -5.155 -4.288 12.793 1.00 95.25 176 GLU A O 1
ATOM 1390 N N . LEU A 1 177 ? -7.151 -3.260 12.784 1.00 96.44 177 LEU A N 1
ATOM 1391 C CA . LEU A 1 177 ? -7.070 -2.682 11.451 1.00 96.44 177 LEU A CA 1
ATOM 1392 C C . LEU A 1 177 ? -6.912 -1.160 11.550 1.00 96.44 177 LEU A C 1
ATOM 1394 O O . LEU A 1 177 ? -7.877 -0.435 11.807 1.00 96.44 177 LEU A O 1
ATOM 1398 N N . ILE A 1 178 ? -5.705 -0.668 11.273 1.00 96.81 178 ILE A N 1
ATOM 1399 C CA . ILE A 1 178 ? -5.431 0.767 11.147 1.00 96.81 178 ILE A CA 1
ATOM 1400 C C . ILE A 1 178 ? -5.761 1.230 9.728 1.00 96.81 178 ILE A C 1
ATOM 1402 O O . ILE A 1 178 ? -5.241 0.688 8.751 1.00 96.81 178 ILE A O 1
ATOM 1406 N N . VAL A 1 179 ? -6.604 2.256 9.590 1.00 96.06 179 VAL A N 1
ATOM 1407 C CA . VAL A 1 179 ? -7.054 2.737 8.277 1.00 96.06 179 VAL A CA 1
ATOM 1408 C C . VAL A 1 179 ? -6.649 4.184 8.041 1.00 96.06 179 VAL A C 1
ATOM 1410 O O . VAL A 1 179 ? -7.311 5.112 8.500 1.00 96.06 179 VAL A O 1
ATOM 1413 N N . VAL A 1 180 ? -5.590 4.385 7.257 1.00 95.88 180 VAL A N 1
ATOM 1414 C CA . VAL A 1 180 ? -5.006 5.711 7.011 1.00 95.88 180 VAL A CA 1
ATOM 1415 C C . VAL A 1 180 ? -5.519 6.310 5.706 1.00 95.88 180 VAL A C 1
ATOM 1417 O O . VAL A 1 180 ? -5.267 5.783 4.624 1.00 95.88 180 VAL A O 1
ATOM 1420 N N . GLY A 1 181 ? -6.243 7.430 5.787 1.00 91.94 181 GLY A N 1
ATOM 1421 C CA . GLY A 1 181 ? -6.632 8.228 4.615 1.00 91.94 181 GLY A CA 1
ATOM 1422 C C . GLY A 1 181 ? -7.559 7.534 3.603 1.00 91.94 181 GLY A C 1
ATOM 1423 O O . GLY A 1 181 ? -7.845 8.103 2.548 1.00 91.94 181 GLY A O 1
ATOM 1424 N N . PHE A 1 182 ? -8.062 6.332 3.899 1.00 91.19 182 PHE A N 1
ATOM 1425 C CA . PHE A 1 182 ? -9.005 5.624 3.040 1.00 91.19 182 PHE A CA 1
ATOM 1426 C C . PHE A 1 182 ? -10.439 6.065 3.337 1.00 91.19 182 PHE A C 1
ATOM 1428 O O . PHE A 1 182 ? -10.896 6.084 4.478 1.00 91.19 182 PHE A O 1
ATOM 1435 N N . SER A 1 183 ? -11.165 6.444 2.287 1.00 85.38 183 SER A N 1
ATOM 1436 C CA . SER A 1 183 ? -12.488 7.061 2.421 1.00 85.38 183 SER A CA 1
ATOM 1437 C C . SER A 1 183 ? -13.653 6.070 2.391 1.00 85.38 183 SER A C 1
ATOM 1439 O O . SER A 1 183 ? -14.794 6.513 2.514 1.00 85.38 183 SER A O 1
ATOM 1441 N N . PHE A 1 184 ? -13.390 4.769 2.208 1.00 85.19 184 PHE A N 1
ATOM 1442 C CA . PHE A 1 184 ? -14.412 3.729 2.020 1.00 85.19 184 PHE A CA 1
ATOM 1443 C C . PHE A 1 184 ? -15.478 4.127 0.983 1.00 85.19 184 PHE A C 1
ATOM 1445 O O . PHE A 1 184 ? -16.655 4.279 1.324 1.00 85.19 184 PHE A O 1
ATOM 1452 N N . PRO A 1 185 ? -15.088 4.372 -0.284 1.00 81.19 185 PRO A N 1
ATOM 1453 C CA . PRO A 1 185 ? -16.050 4.733 -1.313 1.00 81.19 185 PRO A CA 1
ATOM 1454 C C . PRO A 1 185 ? -17.044 3.575 -1.523 1.00 81.19 185 PRO A C 1
ATOM 1456 O O . PRO A 1 185 ? -16.615 2.440 -1.726 1.00 81.19 185 PRO A O 1
ATOM 1459 N N . PRO A 1 186 ? -18.366 3.836 -1.541 1.00 75.25 186 PRO A N 1
ATOM 1460 C CA . PRO A 1 186 ? -19.385 2.784 -1.637 1.00 75.25 186 PRO A CA 1
ATOM 1461 C C . PRO A 1 186 ? -19.335 2.005 -2.960 1.00 75.25 186 PRO A C 1
ATOM 1463 O O . PRO A 1 186 ? -19.926 0.938 -3.081 1.00 75.25 186 PRO A O 1
ATOM 1466 N N . THR A 1 187 ? -18.644 2.544 -3.965 1.00 79.25 187 THR A N 1
ATOM 1467 C CA . THR A 1 187 ? -18.471 1.925 -5.279 1.00 79.25 187 THR A CA 1
ATOM 1468 C C . THR A 1 187 ? -17.333 0.906 -5.333 1.00 79.25 187 THR A C 1
ATOM 1470 O O . THR A 1 187 ? -17.272 0.147 -6.300 1.00 79.25 187 THR A O 1
ATOM 1473 N N . ASP A 1 188 ? -16.438 0.846 -4.338 1.00 81.75 188 ASP A N 1
ATOM 1474 C CA . ASP A 1 188 ? -15.314 -0.102 -4.338 1.00 81.75 188 ASP A CA 1
ATOM 1475 C C . ASP A 1 188 ? -15.664 -1.406 -3.612 1.00 81.75 188 ASP A C 1
ATOM 1477 O O . ASP A 1 188 ? -15.106 -1.759 -2.573 1.00 81.75 188 ASP A O 1
ATOM 1481 N N . LEU A 1 189 ? -16.622 -2.130 -4.197 1.00 85.25 189 LEU A N 1
ATOM 1482 C CA . LEU A 1 189 ? -17.175 -3.364 -3.635 1.00 85.25 189 LEU A CA 1
ATOM 1483 C C . LEU A 1 189 ? -16.114 -4.442 -3.382 1.00 85.25 189 LEU A C 1
ATOM 1485 O O . LEU A 1 189 ? -16.266 -5.226 -2.453 1.00 85.25 189 LEU A O 1
ATOM 1489 N N . LEU A 1 190 ? -15.038 -4.480 -4.176 1.00 87.38 190 LEU A N 1
ATOM 1490 C CA . LEU A 1 190 ? -13.957 -5.451 -3.983 1.00 87.38 190 LEU A CA 1
ATOM 1491 C C . LEU A 1 190 ? -13.211 -5.208 -2.673 1.00 87.38 190 LEU A C 1
ATOM 1493 O O . LEU A 1 190 ? -12.965 -6.154 -1.930 1.00 87.38 190 LEU A O 1
ATOM 1497 N N . VAL A 1 191 ? -12.891 -3.951 -2.365 1.00 89.25 191 VAL A N 1
ATOM 1498 C CA . VAL A 1 191 ? -12.212 -3.592 -1.115 1.00 89.25 191 VAL A CA 1
ATOM 1499 C C . VAL A 1 191 ? -13.147 -3.771 0.073 1.00 89.25 191 VAL A C 1
ATOM 1501 O O . VAL A 1 191 ? -12.756 -4.370 1.072 1.00 89.25 191 VAL A O 1
ATOM 1504 N N . SER A 1 192 ? -14.401 -3.323 -0.042 1.00 89.31 192 SER A N 1
ATOM 1505 C CA . SER A 1 192 ? -15.404 -3.553 1.001 1.00 89.31 192 SER A CA 1
ATOM 1506 C C . SER A 1 192 ? -15.593 -5.042 1.281 1.00 89.31 192 SER A C 1
ATOM 1508 O O . SER A 1 192 ? -15.611 -5.435 2.444 1.00 89.31 192 SER A O 1
ATOM 1510 N N . SER A 1 193 ? -15.670 -5.880 0.242 1.00 91.06 193 SER A N 1
ATOM 1511 C CA . SER A 1 193 ? -15.765 -7.333 0.389 1.00 91.06 193 SER A CA 1
ATOM 1512 C C . SER A 1 193 ? -14.508 -7.911 1.031 1.00 91.06 193 SER A C 1
ATOM 1514 O O . SER A 1 193 ? -14.634 -8.692 1.964 1.00 91.06 193 SER A O 1
ATOM 1516 N N . LEU A 1 194 ? -13.308 -7.531 0.582 1.00 93.50 194 LEU A N 1
ATOM 1517 C CA . LEU A 1 194 ? -12.046 -8.000 1.166 1.00 93.50 194 LEU A CA 1
ATOM 1518 C C . LEU A 1 194 ? -12.006 -7.744 2.676 1.00 93.50 194 LEU A C 1
ATOM 1520 O O . LEU A 1 194 ? -11.729 -8.660 3.444 1.00 93.50 194 LEU A O 1
ATOM 1524 N N . LEU A 1 195 ? -12.322 -6.518 3.089 1.00 93.62 195 LEU A N 1
ATOM 1525 C CA . LEU A 1 195 ? -12.259 -6.108 4.486 1.00 93.62 195 LEU A CA 1
ATOM 1526 C C . LEU A 1 195 ? -13.354 -6.776 5.330 1.00 93.62 195 LEU A C 1
ATOM 1528 O O . LEU A 1 195 ? -13.044 -7.433 6.318 1.00 93.62 195 LEU A O 1
ATOM 1532 N N . SER A 1 196 ? -14.621 -6.653 4.924 1.00 91.19 196 SER A N 1
ATOM 1533 C CA . SER A 1 196 ? -15.769 -7.144 5.707 1.00 91.19 196 SER A CA 1
ATOM 1534 C C . SER A 1 196 ? -15.851 -8.668 5.811 1.00 91.19 196 SER A C 1
ATOM 1536 O O . SER A 1 196 ? -16.412 -9.177 6.775 1.00 91.19 196 SER A O 1
ATOM 1538 N N . THR A 1 197 ? -15.302 -9.409 4.841 1.00 93.19 197 THR A N 1
ATOM 1539 C CA . THR A 1 197 ? -15.344 -10.883 4.857 1.00 93.19 197 THR A CA 1
ATOM 1540 C C . THR A 1 197 ? -14.170 -11.525 5.583 1.00 93.19 197 THR A C 1
ATOM 1542 O O . THR A 1 197 ? -14.281 -12.686 5.969 1.00 93.19 197 THR A O 1
ATOM 1545 N N . ASN A 1 198 ? -13.054 -10.809 5.757 1.00 95.94 198 ASN A N 1
ATOM 1546 C CA . ASN A 1 198 ? -11.853 -11.377 6.370 1.00 95.94 198 ASN A CA 1
ATOM 1547 C C . ASN A 1 198 ? -11.580 -10.840 7.771 1.00 95.94 198 ASN A C 1
ATOM 1549 O O . ASN A 1 198 ? -11.043 -11.596 8.569 1.00 95.94 198 ASN A O 1
ATOM 1553 N N . LEU A 1 199 ? -11.936 -9.591 8.093 1.00 96.00 199 LEU A N 1
ATOM 1554 C CA . LEU A 1 199 ? -11.618 -9.028 9.405 1.00 96.00 199 LEU A CA 1
ATOM 1555 C C . LEU A 1 199 ? -12.469 -9.707 10.495 1.00 96.00 199 LEU A C 1
ATOM 1557 O O . LEU A 1 199 ? -13.701 -9.688 10.388 1.00 96.00 199 LEU A O 1
ATOM 1561 N N . PRO A 1 200 ? -11.863 -10.273 11.554 1.00 94.25 200 PRO A N 1
ATOM 1562 C CA . PRO A 1 200 ? -12.621 -10.824 12.669 1.00 94.25 200 PRO A CA 1
ATOM 1563 C C . PRO A 1 200 ? -13.506 -9.762 13.326 1.00 94.25 200 PRO A C 1
ATOM 1565 O O . PRO A 1 200 ? -13.096 -8.624 13.540 1.00 94.25 200 PRO A O 1
ATOM 1568 N N . SER A 1 201 ? -14.721 -10.139 13.729 1.00 90.12 201 SER A N 1
ATOM 1569 C CA . SER A 1 201 ? -15.652 -9.211 14.391 1.00 90.12 201 SER A CA 1
ATOM 1570 C C . SER A 1 201 ? -15.156 -8.711 15.754 1.00 90.12 201 SER A C 1
ATOM 1572 O O . SER A 1 201 ? -15.700 -7.754 16.296 1.00 90.12 201 SER A O 1
ATOM 1574 N N . THR A 1 202 ? -14.164 -9.384 16.340 1.00 92.06 202 THR A N 1
ATOM 1575 C CA . THR A 1 202 ? -13.510 -8.995 17.597 1.00 92.06 202 THR A CA 1
ATOM 1576 C C . THR A 1 202 ? -12.422 -7.944 17.402 1.00 92.06 202 THR A C 1
ATOM 1578 O O . THR A 1 202 ? -12.027 -7.302 18.378 1.00 92.06 202 THR A O 1
ATOM 1581 N N . SER A 1 203 ? -11.928 -7.775 16.175 1.00 95.44 203 SER A N 1
ATOM 1582 C CA . SER A 1 203 ? -10.812 -6.886 15.881 1.00 95.44 203 SER A CA 1
ATOM 1583 C C . SER A 1 203 ? -11.206 -5.423 16.045 1.00 95.44 203 SER A C 1
ATOM 1585 O O . SER A 1 203 ? -12.342 -5.019 15.780 1.00 95.44 203 SER A O 1
ATOM 1587 N N . ARG A 1 204 ? -10.255 -4.610 16.498 1.00 95.81 204 ARG A N 1
ATOM 1588 C CA . ARG A 1 204 ? -10.415 -3.157 16.600 1.00 95.81 204 ARG A CA 1
ATOM 1589 C C . ARG A 1 204 ? -10.200 -2.513 15.232 1.00 95.81 204 ARG A C 1
ATOM 1591 O O . ARG A 1 204 ? -9.363 -2.965 14.462 1.00 95.81 204 ARG A O 1
ATOM 1598 N N . ILE A 1 205 ? -10.924 -1.443 14.922 1.00 96.19 205 ILE A N 1
ATOM 1599 C CA . ILE A 1 205 ? -10.704 -0.638 13.715 1.00 96.19 205 ILE A CA 1
ATOM 1600 C C . ILE A 1 205 ? -10.375 0.791 14.134 1.00 96.19 205 ILE A C 1
ATOM 1602 O O . ILE A 1 205 ? -11.177 1.433 14.810 1.00 96.19 205 ILE A O 1
ATOM 1606 N N . THR A 1 206 ? -9.238 1.311 13.682 1.00 96.38 206 THR A N 1
ATOM 1607 C CA . THR A 1 206 ? -8.771 2.659 14.034 1.00 96.38 206 THR A CA 1
ATOM 1608 C C . THR A 1 206 ? -8.606 3.500 12.768 1.00 96.38 206 THR A C 1
ATOM 1610 O O . THR A 1 206 ? -7.581 3.416 12.083 1.00 96.38 206 THR A O 1
ATOM 1613 N N . PRO A 1 207 ? -9.631 4.284 12.377 1.00 96.00 207 PRO A N 1
ATOM 1614 C CA . PRO A 1 207 ? -9.514 5.245 11.289 1.00 96.00 207 PRO A CA 1
ATOM 1615 C C . PRO A 1 207 ? -8.621 6.433 11.652 1.00 96.00 207 PRO A C 1
ATOM 1617 O O . PRO A 1 207 ? -8.844 7.119 12.644 1.00 96.00 207 PRO A O 1
ATOM 1620 N N . ILE A 1 208 ? -7.686 6.742 10.757 1.00 96.25 208 ILE A N 1
ATOM 1621 C CA . ILE A 1 208 ? -6.797 7.900 10.831 1.00 96.25 208 ILE A CA 1
ATOM 1622 C C . ILE A 1 208 ? -7.128 8.805 9.656 1.00 96.25 208 ILE A C 1
ATOM 1624 O O . ILE A 1 208 ? -6.776 8.535 8.498 1.00 96.25 208 ILE A O 1
ATOM 1628 N N . ASN A 1 209 ? -7.891 9.861 9.931 1.00 94.25 209 ASN A N 1
ATOM 1629 C CA . ASN A 1 209 ? -8.425 10.721 8.887 1.00 94.25 209 ASN A CA 1
ATOM 1630 C C . ASN A 1 209 ? -8.725 12.135 9.395 1.00 94.25 209 ASN A C 1
ATOM 1632 O O . ASN A 1 209 ? -9.087 12.349 10.547 1.00 94.25 209 ASN A O 1
ATOM 1636 N N . ARG A 1 210 ? -8.643 13.118 8.495 1.00 91.25 210 ARG A N 1
ATOM 1637 C CA . ARG A 1 210 ? -8.947 14.527 8.798 1.00 91.25 210 ARG A CA 1
ATOM 1638 C C . ARG A 1 210 ? -10.432 14.781 9.049 1.00 91.25 210 ARG A C 1
ATOM 1640 O O . ARG A 1 210 ? -10.788 15.840 9.546 1.00 91.25 210 ARG A O 1
ATOM 1647 N N . THR A 1 211 ? -11.295 13.841 8.673 1.00 89.38 211 THR A N 1
ATOM 1648 C CA . THR A 1 211 ? -12.747 13.931 8.853 1.00 89.38 211 THR A CA 1
ATOM 1649 C C . THR A 1 211 ? -13.272 12.680 9.541 1.00 89.38 211 THR A C 1
ATOM 1651 O O . THR A 1 211 ? -12.809 11.578 9.245 1.00 89.38 211 THR A O 1
ATOM 1654 N N . ASP A 1 212 ? -14.314 12.834 10.346 1.00 89.31 212 ASP A N 1
ATOM 1655 C CA . ASP A 1 212 ? -15.056 11.749 10.997 1.00 89.31 212 ASP A CA 1
ATOM 1656 C C . ASP A 1 212 ? -15.926 10.920 10.029 1.00 89.31 212 ASP A C 1
ATOM 1658 O O . ASP A 1 212 ? -16.330 9.806 10.354 1.00 89.31 212 ASP A O 1
ATOM 1662 N N . GLN A 1 213 ? -16.167 11.398 8.799 1.00 88.62 213 GLN A N 1
ATOM 1663 C CA . GLN A 1 213 ? -16.974 10.692 7.792 1.00 88.62 213 GLN A CA 1
ATOM 1664 C C . GLN A 1 213 ? -16.515 9.250 7.532 1.00 88.62 213 GLN A C 1
ATOM 1666 O O . GLN A 1 213 ? -17.333 8.405 7.167 1.00 88.62 213 GLN A O 1
ATOM 1671 N N . ALA A 1 214 ? -15.226 8.953 7.715 1.00 86.12 214 ALA A N 1
ATOM 1672 C CA . ALA A 1 214 ? -14.705 7.597 7.585 1.00 86.12 214 ALA A CA 1
ATOM 1673 C C . ALA A 1 214 ? -15.312 6.636 8.625 1.00 86.12 214 ALA A C 1
ATOM 1675 O O . ALA A 1 214 ? -15.582 5.489 8.284 1.00 86.12 214 ALA A O 1
ATOM 1676 N N . VAL A 1 215 ? -15.603 7.103 9.845 1.00 89.75 215 VAL A N 1
ATOM 1677 C CA . VAL A 1 215 ? -16.162 6.295 10.945 1.00 89.75 215 VAL A CA 1
ATOM 1678 C C . VAL A 1 215 ? -17.538 5.743 10.573 1.00 89.75 215 VAL A C 1
ATOM 1680 O O . VAL A 1 215 ? -17.766 4.537 10.653 1.00 89.75 215 VAL A O 1
ATOM 1683 N N . SER A 1 216 ? -18.443 6.604 10.095 1.00 87.56 216 SER A N 1
ATOM 1684 C CA . SER A 1 216 ? -19.790 6.180 9.672 1.00 87.56 216 SER A CA 1
ATOM 1685 C C . SER A 1 216 ? -19.749 5.174 8.514 1.00 87.56 216 SER A C 1
ATOM 1687 O O . SER A 1 216 ? -20.498 4.196 8.499 1.00 87.56 216 SER A O 1
ATOM 1689 N N . ARG A 1 217 ? -18.832 5.366 7.556 1.00 89.06 217 ARG A N 1
ATOM 1690 C CA . ARG A 1 217 ? -18.655 4.458 6.412 1.00 89.06 217 ARG A CA 1
ATOM 1691 C C . ARG A 1 217 ? -18.055 3.119 6.821 1.00 89.06 217 ARG A C 1
ATOM 1693 O O . ARG A 1 217 ? -18.503 2.100 6.312 1.00 89.06 217 ARG A O 1
ATOM 1700 N N . ILE A 1 218 ? -17.101 3.113 7.752 1.00 90.50 218 ILE A N 1
ATOM 1701 C CA . ILE A 1 218 ? -16.569 1.889 8.362 1.00 90.50 218 ILE A CA 1
ATOM 1702 C C . ILE A 1 218 ? -17.711 1.104 8.998 1.00 90.50 218 ILE A C 1
ATOM 1704 O O . ILE A 1 218 ? -17.929 -0.046 8.633 1.00 90.50 218 ILE A O 1
ATOM 1708 N N . ARG A 1 219 ? -18.510 1.730 9.869 1.00 89.75 219 ARG A N 1
ATOM 1709 C CA . ARG A 1 219 ? -19.637 1.043 10.518 1.00 89.75 219 ARG A CA 1
ATOM 1710 C C . ARG A 1 219 ? -20.615 0.444 9.509 1.00 89.75 219 ARG A C 1
ATOM 1712 O O . ARG A 1 219 ? -21.007 -0.700 9.667 1.00 89.75 219 ARG A O 1
ATOM 1719 N N . ARG A 1 220 ? -20.899 1.141 8.406 1.00 87.50 220 ARG A N 1
ATOM 1720 C CA . ARG A 1 220 ? -21.732 0.605 7.316 1.00 87.50 220 ARG A CA 1
ATOM 1721 C C . ARG A 1 220 ? -21.108 -0.582 6.568 1.00 87.50 220 ARG A C 1
ATOM 1723 O O . ARG A 1 220 ? -21.843 -1.405 6.039 1.00 87.50 220 ARG A O 1
ATOM 1730 N N . VAL A 1 221 ? -19.781 -0.638 6.451 1.00 88.31 221 VAL A N 1
ATOM 1731 C CA . VAL A 1 221 ? -19.072 -1.724 5.748 1.00 88.31 221 VAL A CA 1
ATOM 1732 C C . VAL A 1 221 ? -18.948 -2.974 6.619 1.00 88.31 221 VAL A C 1
ATOM 1734 O O . VAL A 1 221 ? -19.068 -4.077 6.095 1.00 88.31 221 VAL A O 1
ATOM 1737 N N . PHE A 1 222 ? -18.694 -2.812 7.919 1.00 87.88 222 PHE A N 1
ATOM 1738 C CA . PHE A 1 222 ? -18.438 -3.929 8.839 1.00 87.88 222 PHE A CA 1
ATOM 1739 C C . PHE A 1 222 ? -19.653 -4.331 9.688 1.00 87.88 222 PHE A C 1
ATOM 1741 O O . PHE A 1 222 ? -19.707 -5.453 10.181 1.00 87.88 222 PHE A O 1
ATOM 1748 N N . GLY A 1 223 ? -20.612 -3.428 9.876 1.00 82.69 223 GLY A N 1
ATOM 1749 C CA . GLY A 1 223 ? -21.842 -3.645 10.633 1.00 82.69 223 GLY A CA 1
ATOM 1750 C C . GLY A 1 223 ? -23.075 -3.716 9.736 1.00 82.69 223 GLY A C 1
ATOM 1751 O O . GLY A 1 223 ? -22.994 -3.671 8.507 1.00 82.69 223 GLY A O 1
ATOM 1752 N N . LYS A 1 224 ? -24.250 -3.815 10.358 1.00 70.62 224 LYS A N 1
ATOM 1753 C CA . LYS A 1 224 ? -25.538 -3.778 9.643 1.00 70.62 224 LYS A CA 1
ATOM 1754 C C . LYS A 1 224 ? -25.895 -2.373 9.161 1.00 70.62 224 LYS A C 1
ATOM 1756 O O . LYS A 1 224 ? -26.544 -2.228 8.126 1.00 70.62 224 LYS A O 1
ATOM 1761 N N . ASP A 1 225 ? -25.488 -1.357 9.919 1.00 77.44 225 ASP A N 1
ATOM 1762 C CA . ASP A 1 225 ? -25.731 0.054 9.639 1.00 77.44 225 ASP A CA 1
ATOM 1763 C C . ASP A 1 225 ? -24.631 0.959 10.232 1.00 77.44 225 ASP A C 1
ATOM 1765 O O . ASP A 1 225 ? -23.646 0.504 10.808 1.00 77.44 225 ASP A O 1
ATOM 1769 N N . GLU A 1 226 ? -24.774 2.271 10.049 1.00 76.94 226 GLU A N 1
ATOM 1770 C CA . GLU A 1 226 ? -23.787 3.280 10.457 1.00 76.94 226 GLU A CA 1
ATOM 1771 C C . GLU A 1 226 ? -23.675 3.516 11.975 1.00 76.94 226 GLU A C 1
ATOM 1773 O O . GLU A 1 226 ? -22.769 4.226 12.415 1.00 76.94 226 GLU A O 1
ATOM 1778 N N . ASN A 1 227 ? -24.553 2.917 12.779 1.00 74.06 227 ASN A N 1
ATOM 1779 C CA . ASN A 1 227 ? -24.593 3.029 14.235 1.00 74.06 227 ASN A CA 1
ATOM 1780 C C . ASN A 1 227 ? -24.424 1.677 14.941 1.00 74.06 227 ASN A C 1
ATOM 1782 O O . ASN A 1 227 ? -24.604 1.623 16.157 1.00 74.06 227 ASN A O 1
ATOM 1786 N N . ASP A 1 228 ? -24.066 0.613 14.215 1.00 75.44 228 ASP A N 1
ATOM 1787 C CA . ASP A 1 228 ? -23.950 -0.732 14.775 1.00 75.44 228 ASP A CA 1
ATOM 1788 C C . ASP A 1 228 ? -22.885 -0.785 15.895 1.00 75.44 228 ASP A C 1
ATOM 1790 O O . ASP A 1 228 ? -21.686 -0.651 15.617 1.00 75.44 228 ASP A O 1
ATOM 1794 N N . PRO A 1 229 ? -23.290 -0.971 17.169 1.00 75.19 229 PRO A N 1
ATOM 1795 C CA . PRO A 1 229 ? -22.370 -0.937 18.297 1.00 75.19 229 PRO A CA 1
ATOM 1796 C C . PRO A 1 229 ? -21.491 -2.189 18.375 1.00 75.19 229 PRO A C 1
ATOM 1798 O O . PRO A 1 229 ? -20.564 -2.214 19.182 1.00 75.19 229 PRO A O 1
ATOM 1801 N N . SER A 1 230 ? -21.754 -3.229 17.570 1.00 82.00 230 SER A N 1
ATOM 1802 C CA . SER A 1 230 ? -20.896 -4.416 17.538 1.00 82.00 230 SER A CA 1
ATOM 1803 C C . SER A 1 230 ? -19.565 -4.169 16.830 1.00 82.00 230 SER A C 1
ATOM 1805 O O . SER A 1 230 ? -18.656 -4.982 16.966 1.00 82.00 230 SER A O 1
ATOM 1807 N N . VAL A 1 231 ? -19.436 -3.080 16.064 1.00 87.94 231 VAL A N 1
ATOM 1808 C CA . VAL A 1 231 ? -18.186 -2.727 15.385 1.00 87.94 231 VAL A CA 1
ATOM 1809 C C . VAL A 1 231 ? -17.286 -1.964 16.359 1.00 87.94 231 VAL A C 1
ATOM 1811 O O . VAL A 1 231 ? -17.555 -0.814 16.709 1.00 87.94 231 VAL A O 1
ATOM 1814 N N . ASN A 1 232 ? -16.193 -2.599 16.782 1.00 93.25 232 ASN A N 1
ATOM 1815 C CA . ASN A 1 232 ? -15.206 -2.018 17.692 1.00 93.25 232 ASN A CA 1
ATOM 1816 C C . ASN A 1 232 ? -14.348 -0.962 16.972 1.00 93.25 232 ASN A C 1
ATOM 1818 O O . ASN A 1 232 ? -13.300 -1.280 16.414 1.00 93.25 232 ASN A O 1
ATOM 1822 N N . VAL A 1 233 ? -14.799 0.296 16.965 1.00 94.06 233 VAL A N 1
ATOM 1823 C CA . VAL A 1 233 ? -14.079 1.417 16.336 1.00 94.06 233 VAL A CA 1
ATOM 1824 C C . VAL A 1 233 ? -13.436 2.315 17.393 1.00 94.06 233 VAL A C 1
ATOM 1826 O O . VAL A 1 233 ? -14.140 2.833 18.259 1.00 94.06 233 VAL A O 1
ATOM 1829 N N . ASN A 1 234 ? -12.127 2.559 17.283 1.00 94.88 234 ASN A N 1
ATOM 1830 C CA . ASN A 1 234 ? -11.445 3.646 17.987 1.00 94.88 234 ASN A CA 1
ATOM 1831 C C . ASN A 1 234 ? -11.398 4.891 17.086 1.00 94.88 234 ASN A C 1
ATOM 1833 O O . ASN A 1 234 ? -10.631 4.946 16.128 1.00 94.88 234 ASN A O 1
ATOM 1837 N N . ASP A 1 235 ? -12.224 5.894 17.379 1.00 93.69 235 ASP A N 1
ATOM 1838 C CA . ASP A 1 235 ? -12.361 7.108 16.567 1.00 93.69 235 ASP A CA 1
ATOM 1839 C C . ASP A 1 235 ? -11.487 8.285 17.041 1.00 93.69 235 ASP A C 1
ATOM 1841 O O . ASP A 1 235 ? -11.718 9.431 16.651 1.00 93.69 235 ASP A O 1
ATOM 1845 N N . GLU A 1 236 ? -10.495 8.040 17.899 1.00 95.00 236 GLU A N 1
ATOM 1846 C CA . GLU A 1 236 ? -9.569 9.058 18.415 1.00 95.00 236 GLU A CA 1
ATOM 1847 C C . GLU A 1 236 ? -8.906 9.875 17.295 1.00 95.00 236 GLU A C 1
ATOM 1849 O O . GLU A 1 236 ? -8.929 11.102 17.326 1.00 95.00 236 GL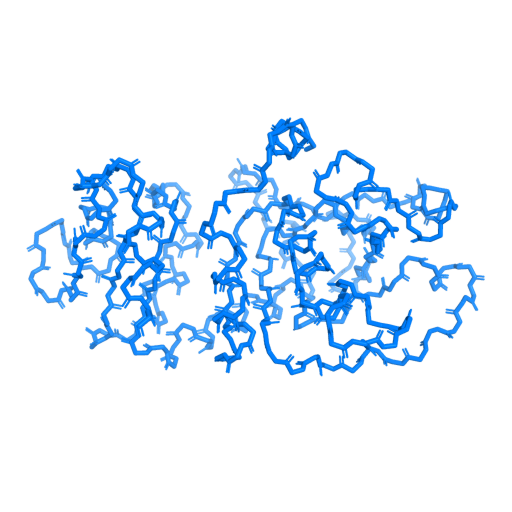U A O 1
ATOM 1854 N N . PHE A 1 237 ? -8.434 9.217 16.236 1.00 95.88 237 PHE A N 1
ATOM 1855 C CA . PHE A 1 237 ? -7.675 9.859 15.156 1.00 95.88 237 PHE A CA 1
ATOM 1856 C C . PHE A 1 237 ? -8.524 10.244 13.932 1.00 95.88 237 PHE A C 1
ATOM 1858 O O . PHE A 1 237 ? -7.989 10.527 12.854 1.00 95.88 237 PHE A O 1
ATOM 1865 N N . ALA A 1 238 ? -9.853 10.286 14.076 1.00 94.50 238 ALA A N 1
ATOM 1866 C CA . ALA A 1 238 ? -10.783 10.613 12.998 1.00 94.50 238 ALA A CA 1
ATOM 1867 C C . ALA A 1 238 ? -11.490 11.954 13.246 1.00 94.50 238 ALA A C 1
ATOM 1869 O O . ALA A 1 238 ? -12.397 12.058 14.065 1.00 94.50 238 ALA A O 1
ATOM 1870 N N . GLY A 1 239 ? -11.094 13.000 12.515 1.00 91.69 239 GLY A N 1
ATOM 1871 C CA . GLY A 1 239 ? -11.740 14.320 12.569 1.00 91.69 239 GLY A CA 1
ATOM 1872 C C . GLY A 1 239 ? -11.429 15.170 13.807 1.00 91.69 239 GLY A C 1
ATOM 1873 O O . GLY A 1 239 ? -11.937 16.284 13.905 1.00 91.69 239 GLY A O 1
ATOM 1874 N N . LYS A 1 240 ? -10.591 14.679 14.731 1.00 92.56 240 LYS A N 1
ATOM 1875 C CA . LYS A 1 240 ? -10.256 15.357 16.000 1.00 92.56 240 LYS A CA 1
ATOM 1876 C C . LYS A 1 240 ? -8.898 16.072 15.998 1.00 92.56 240 LYS A C 1
ATOM 1878 O O . LYS A 1 240 ? -8.640 16.885 16.879 1.00 92.56 240 LYS A O 1
ATOM 1883 N N . HIS A 1 241 ? -8.054 15.811 14.998 1.00 92.56 241 HIS A N 1
ATOM 1884 C CA . HIS A 1 241 ? -6.695 16.352 14.895 1.00 92.56 241 HIS A CA 1
ATOM 1885 C C . HIS A 1 241 ? -6.476 17.058 13.553 1.00 92.56 241 HIS A C 1
ATOM 1887 O O . HIS A 1 241 ? -6.986 16.627 12.517 1.00 92.56 241 HIS A O 1
ATOM 1893 N N . THR A 1 242 ? -5.678 18.129 13.559 1.00 91.50 242 THR A N 1
ATOM 1894 C CA . THR A 1 242 ? -5.229 18.821 12.337 1.00 91.50 242 THR A CA 1
ATOM 1895 C C . THR A 1 242 ? -4.237 17.969 11.540 1.00 91.50 242 THR A C 1
ATOM 1897 O O . THR A 1 242 ? -4.328 17.909 10.311 1.00 91.50 242 THR A O 1
ATOM 1900 N N . ASP A 1 243 ? -3.348 17.266 12.245 1.00 93.62 243 ASP A N 1
ATOM 1901 C CA . ASP A 1 243 ? -2.486 16.208 11.719 1.00 93.62 243 ASP A CA 1
ATOM 1902 C C . ASP A 1 243 ? -2.795 14.870 12.418 1.00 93.62 243 ASP A C 1
ATOM 1904 O O . ASP A 1 243 ? -2.186 14.538 13.435 1.00 93.62 243 ASP A O 1
ATOM 1908 N N . PRO A 1 244 ? -3.781 14.104 11.918 1.00 95.00 244 PRO A N 1
ATOM 1909 C CA . PRO A 1 244 ? -4.179 12.845 12.542 1.00 95.00 244 PRO A CA 1
ATOM 1910 C C . PRO A 1 244 ? -3.109 11.756 12.425 1.00 95.00 244 PRO A C 1
ATOM 1912 O O . PRO A 1 244 ? -3.062 10.881 13.281 1.00 95.00 244 PRO A O 1
ATOM 1915 N N . ILE A 1 245 ? -2.259 11.797 11.390 1.00 95.62 245 ILE A N 1
ATOM 1916 C CA . ILE A 1 245 ? -1.186 10.808 11.232 1.00 95.62 245 ILE A CA 1
ATOM 1917 C C . ILE A 1 245 ? -0.087 11.097 12.249 1.00 95.62 245 ILE A C 1
ATOM 1919 O O . ILE A 1 245 ? 0.307 10.179 12.956 1.00 95.62 245 ILE A O 1
ATOM 1923 N N . GLY A 1 246 ? 0.342 12.359 12.376 1.00 96.12 246 GLY A N 1
ATOM 1924 C CA . GLY A 1 246 ? 1.308 12.759 13.401 1.00 96.12 246 GLY A CA 1
ATOM 1925 C C . GLY A 1 246 ? 0.844 12.400 14.811 1.00 96.12 246 GLY A C 1
ATOM 1926 O O . GLY A 1 246 ? 1.551 11.697 15.519 1.00 96.12 246 GLY A O 1
ATOM 1927 N N . ALA A 1 247 ? -0.394 12.761 15.168 1.00 95.94 247 ALA A N 1
ATOM 1928 C CA . ALA A 1 247 ? -0.957 12.439 16.482 1.00 95.94 247 ALA A CA 1
ATOM 1929 C C . ALA A 1 247 ? -1.005 10.929 16.775 1.00 95.94 247 ALA A C 1
ATOM 1931 O O . ALA A 1 247 ? -0.768 10.514 17.905 1.00 95.94 247 ALA A O 1
ATOM 1932 N N . TRP A 1 248 ? -1.314 10.106 15.769 1.00 96.31 248 TRP A N 1
ATOM 1933 C CA . TRP A 1 248 ? -1.288 8.654 15.926 1.00 96.31 248 TRP A CA 1
ATOM 1934 C C . TRP A 1 248 ? 0.133 8.115 16.074 1.00 96.31 248 TRP A C 1
ATOM 1936 O O . TRP A 1 248 ? 0.373 7.280 16.939 1.00 96.31 248 TRP A O 1
ATOM 1946 N N . VAL A 1 249 ? 1.075 8.595 15.260 1.00 96.06 249 VAL A N 1
ATOM 1947 C CA . VAL A 1 249 ? 2.480 8.175 15.326 1.00 96.06 249 VAL A CA 1
ATOM 1948 C C . VAL A 1 249 ? 3.093 8.522 16.683 1.00 96.06 249 VAL A C 1
ATOM 1950 O O . VAL A 1 249 ? 3.790 7.687 17.251 1.00 96.06 249 VAL A O 1
ATOM 1953 N N . ASP A 1 250 ? 2.769 9.687 17.243 1.00 94.56 250 ASP A N 1
ATOM 1954 C CA . ASP A 1 250 ? 3.197 10.079 18.591 1.00 94.56 250 ASP A CA 1
ATOM 1955 C C . ASP A 1 250 ? 2.646 9.137 19.678 1.00 94.56 250 ASP A C 1
ATOM 1957 O O . ASP A 1 250 ? 3.295 8.932 20.700 1.00 94.56 250 ASP A O 1
ATOM 1961 N N . ALA A 1 251 ? 1.474 8.531 19.457 1.00 93.12 251 ALA A N 1
ATOM 1962 C CA . ALA A 1 251 ? 0.863 7.565 20.370 1.00 93.12 251 ALA A CA 1
ATOM 1963 C C . ALA A 1 251 ? 1.425 6.132 20.236 1.00 93.12 251 ALA A C 1
ATOM 1965 O O . ALA A 1 251 ? 1.074 5.269 21.041 1.00 93.12 251 ALA A O 1
ATOM 1966 N N . LEU A 1 252 ? 2.271 5.860 19.231 1.00 86.19 252 LEU A N 1
ATOM 1967 C CA . LEU A 1 252 ? 2.976 4.577 19.076 1.00 86.19 252 LEU A CA 1
ATOM 1968 C C . LEU A 1 252 ? 4.255 4.487 19.930 1.00 86.19 252 LEU A C 1
ATOM 1970 O O . LEU A 1 252 ? 4.826 3.397 20.027 1.00 86.19 252 LEU A O 1
ATOM 1974 N N . ALA A 1 253 ? 4.728 5.618 20.468 1.00 62.78 253 ALA A N 1
ATOM 1975 C CA . ALA A 1 253 ? 5.941 5.737 21.283 1.00 62.78 253 ALA A CA 1
ATOM 1976 C C . ALA A 1 253 ? 5.692 5.384 22.758 1.00 62.78 253 ALA A C 1
ATOM 1978 O O . ALA A 1 253 ? 6.595 4.750 23.354 1.00 62.78 253 ALA A O 1
#

Nearest PDB structures (foldseek):
  3c7c-assembly1_B  TM=7.000E-01  e=5.568E-01  Pecten maximus
  7dl7-assembly1_A  TM=6.017E-01  e=5.909E-01  Candidatus Cloacimonas acidaminovorans str. Evry
  7dl7-assembly4_E  TM=5.724E-01  e=8.439E-01  Candidatus Cloacimonas acidaminovorans str. Evry
  7dl1-assembly2_D  TM=6.029E-01  e=1.279E+00  Candidatus Cloacimonas acidaminovorans str. Evry
  5tw7-assembly2_E  TM=2.952E-01  e=1.279E+00  Neisseria gonorrhoeae

pLDDT: mean 87.66, std 11.37, range [44.84, 97.88]

Mean predicted aligned error: 5.75 Å